Protein AF-A0A7Z7B1S6-F1 (afdb_monomer)

pLDDT: mean 77.6, std 25.55, range [23.17, 98.19]

Mean predicted aligned error: 12.29 Å

Radius of gyration: 25.93 Å; Cα contacts (8 Å, |Δi|>4): 87; chains: 1; bounding box: 74×25×72 Å

Solvent-accessible surface area (backbone atoms only — not comparable to full-atom values): 10522 Å² total; per-residue (Å²): 138,83,88,79,74,90,77,90,68,84,82,78,80,78,82,83,70,89,80,86,80,88,81,82,91,88,87,84,87,87,89,79,94,82,78,70,95,72,81,70,72,70,38,54,62,68,60,55,54,51,48,51,50,54,60,60,54,46,55,60,51,52,52,52,40,48,50,34,48,50,53,23,50,54,36,45,49,54,37,54,53,46,53,53,56,44,69,74,42,55,69,72,58,44,73,27,69,69,47,48,50,51,52,53,50,38,44,49,50,26,40,52,33,33,54,48,32,45,53,41,35,54,56,47,45,52,52,43,51,53,52,52,49,54,48,60,79,40,36,71,41,43,44,64,67,40,48,65,59,48,52,52,50,54,52,50,46,54,50,53,43,53,50,37,58,54,49,42,55,51,38,52,56,54,42,65,76,65,111

Sequence (179 aa):
MVNIFKNDSKIKLLTFGLLIILISTLGCAEDVETVSKVSSTIANQGVIDEYNVYSSQYKIRVDAFNDAVNNWNVKLTAYNDYIKLTNDMSYFKRTSSTTQNEISLKASEVRSAGRDVQVQCSVFETHINDMLAFMEENKDSLMNYDSQMYMQQKSFLVEQKTRCESIDRTVDNVINELE

Structure (mmCIF, N/CA/C/O backbone):
data_AF-A0A7Z7B1S6-F1
#
_entry.id   AF-A0A7Z7B1S6-F1
#
loop_
_atom_site.group_PDB
_atom_site.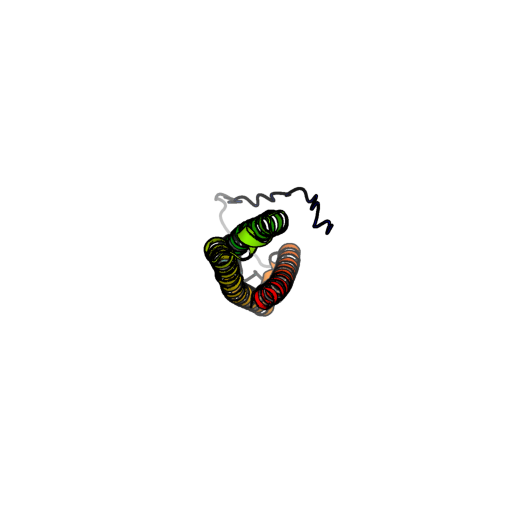id
_atom_site.type_symbol
_atom_site.label_atom_id
_atom_site.label_alt_id
_atom_site.label_comp_id
_atom_site.label_asym_id
_atom_site.label_entity_id
_atom_site.label_seq_id
_atom_site.pdbx_PDB_ins_code
_atom_site.Cartn_x
_atom_site.Cartn_y
_atom_site.Cartn_z
_atom_site.occupancy
_atom_site.B_iso_or_equiv
_atom_site.auth_seq_id
_atom_site.auth_comp_id
_atom_site.auth_asym_id
_atom_site.auth_atom_id
_atom_site.pdbx_PDB_model_num
ATOM 1 N N . MET A 1 1 ? -7.604 -15.325 18.155 1.00 28.78 1 MET A N 1
ATOM 2 C CA . MET A 1 1 ? -6.155 -15.023 18.190 1.00 28.78 1 MET A CA 1
ATOM 3 C C . MET A 1 1 ? -5.618 -15.225 16.787 1.00 28.78 1 MET A C 1
ATOM 5 O O . MET A 1 1 ? -5.501 -16.368 16.367 1.00 28.78 1 MET A O 1
ATOM 9 N N . VAL A 1 2 ? -5.386 -14.147 16.038 1.00 23.17 2 VAL A N 1
ATOM 10 C CA . VA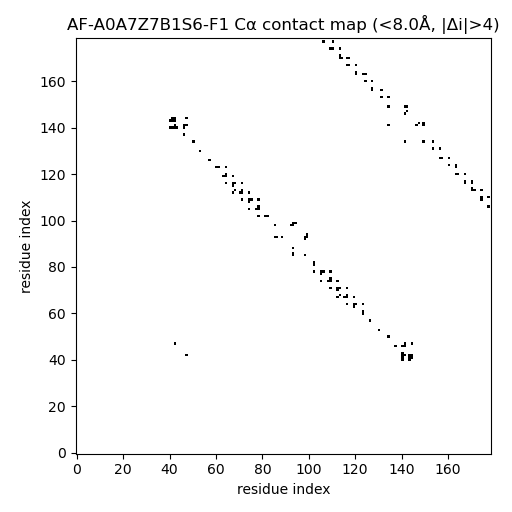L A 1 2 ? -4.791 -14.226 14.696 1.00 23.17 2 VAL A CA 1
ATOM 11 C C . VAL A 1 2 ? -3.315 -13.869 14.842 1.00 23.17 2 VAL A C 1
ATOM 13 O O . VAL A 1 2 ? -2.981 -12.758 15.241 1.00 23.17 2 VAL A O 1
ATOM 16 N N . ASN A 1 3 ? -2.447 -14.849 14.600 1.00 30.95 3 ASN A N 1
ATOM 17 C CA . ASN A 1 3 ? -1.002 -14.663 14.514 1.00 30.95 3 ASN A CA 1
ATOM 18 C C . ASN A 1 3 ? -0.697 -14.037 13.150 1.00 30.95 3 ASN A C 1
ATOM 20 O O . ASN A 1 3 ? -0.825 -14.714 12.133 1.00 30.95 3 ASN A O 1
ATOM 24 N N . ILE A 1 4 ? -0.308 -12.763 13.124 1.00 32.31 4 ILE A N 1
ATOM 25 C CA . ILE A 1 4 ? 0.077 -12.060 11.896 1.00 32.31 4 ILE A CA 1
ATOM 26 C C . ILE A 1 4 ? 1.577 -11.754 11.978 1.00 32.31 4 ILE A C 1
ATOM 28 O O . ILE A 1 4 ? 2.019 -10.896 12.731 1.00 32.31 4 ILE A O 1
ATOM 32 N N . PHE A 1 5 ? 2.325 -12.567 11.227 1.00 31.06 5 PHE A N 1
ATOM 33 C CA . PHE A 1 5 ? 3.684 -12.395 10.708 1.00 31.06 5 PHE A CA 1
ATOM 34 C C . PHE A 1 5 ? 4.784 -11.867 11.646 1.00 31.06 5 PHE A C 1
ATOM 36 O O . PHE A 1 5 ? 5.118 -10.686 11.680 1.00 31.06 5 PHE A O 1
ATOM 43 N N . LYS A 1 6 ? 5.517 -12.819 12.242 1.00 27.67 6 LYS A N 1
ATOM 44 C CA . LYS A 1 6 ? 6.981 -12.708 12.338 1.00 27.67 6 LYS A CA 1
ATOM 45 C C . LYS A 1 6 ? 7.542 -12.718 10.913 1.00 27.67 6 LYS A C 1
ATOM 47 O O . LYS A 1 6 ? 7.638 -13.785 10.313 1.00 27.67 6 LYS A O 1
ATOM 52 N N . ASN A 1 7 ? 7.890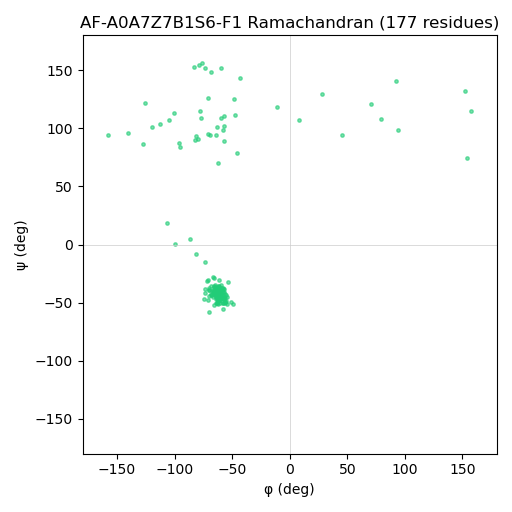 -11.553 10.375 1.00 29.88 7 ASN A N 1
ATOM 53 C CA . ASN A 1 7 ? 8.693 -11.474 9.159 1.00 29.88 7 ASN A CA 1
ATOM 54 C C . ASN A 1 7 ? 10.166 -11.297 9.552 1.00 29.88 7 ASN A C 1
ATOM 56 O O . ASN A 1 7 ? 10.685 -10.187 9.641 1.00 29.88 7 ASN A O 1
ATOM 60 N N . ASP A 1 8 ? 10.818 -12.423 9.843 1.00 32.88 8 ASP A N 1
ATOM 61 C CA . ASP A 1 8 ? 12.274 -12.535 9.831 1.00 32.88 8 ASP A CA 1
ATOM 62 C C . ASP A 1 8 ? 12.732 -12.432 8.371 1.00 32.88 8 ASP A C 1
ATOM 64 O O . ASP A 1 8 ? 12.756 -13.413 7.631 1.00 32.88 8 ASP A O 1
ATOM 68 N N . SER A 1 9 ? 13.085 -11.232 7.924 1.00 28.16 9 SER A N 1
ATOM 69 C CA . SER A 1 9 ? 13.832 -11.046 6.681 1.00 28.16 9 SER A CA 1
ATOM 70 C C . SER A 1 9 ? 14.856 -9.948 6.889 1.00 28.16 9 SER A C 1
ATOM 72 O O . SER A 1 9 ? 14.578 -8.754 6.834 1.00 28.16 9 SER A O 1
ATOM 74 N N . LYS A 1 10 ? 16.069 -10.404 7.200 1.00 27.88 10 LYS A N 1
ATOM 75 C CA . LYS A 1 10 ? 17.291 -9.612 7.289 1.00 27.88 10 LYS A CA 1
ATOM 76 C C . LYS A 1 10 ? 17.401 -8.724 6.048 1.00 27.88 10 LYS A C 1
ATOM 78 O O . LYS A 1 10 ? 17.628 -9.221 4.948 1.00 27.88 10 LYS A O 1
ATOM 83 N N . ILE A 1 11 ? 17.257 -7.419 6.253 1.00 32.38 11 ILE A N 1
ATOM 84 C CA . ILE A 1 11 ? 17.513 -6.372 5.266 1.00 32.38 11 ILE A CA 1
ATOM 85 C C . ILE A 1 11 ? 18.968 -6.521 4.802 1.00 32.38 11 ILE A C 1
ATOM 87 O O . ILE A 1 11 ? 19.903 -6.147 5.508 1.00 32.38 11 ILE A O 1
ATOM 91 N N . LYS A 1 12 ? 19.174 -7.100 3.615 1.00 28.17 12 LYS A N 1
ATOM 92 C CA . LYS A 1 12 ? 20.416 -6.917 2.864 1.00 28.17 12 LYS A CA 1
ATOM 93 C C . LYS A 1 12 ? 20.300 -5.580 2.146 1.00 28.17 12 LYS A C 1
ATOM 95 O O . LYS A 1 12 ? 19.741 -5.488 1.060 1.00 28.17 12 LYS A O 1
ATOM 100 N N . LEU A 1 13 ? 20.807 -4.548 2.806 1.00 27.23 13 LEU A N 1
ATOM 101 C CA . LEU A 1 13 ? 21.060 -3.239 2.228 1.00 27.23 13 LEU A CA 1
ATOM 102 C C . LEU A 1 13 ? 22.139 -3.415 1.140 1.00 27.23 13 LEU A C 1
ATOM 104 O O . LEU A 1 13 ? 23.326 -3.470 1.449 1.00 27.23 13 LEU A O 1
ATOM 108 N N . LEU A 1 14 ? 21.743 -3.588 -0.122 1.00 30.33 14 LEU A N 1
ATOM 109 C CA . LEU A 1 14 ? 22.678 -3.532 -1.247 1.00 30.33 14 LEU A CA 1
ATOM 110 C C . LEU A 1 14 ? 22.945 -2.060 -1.563 1.00 30.33 14 LEU A C 1
ATOM 112 O O . LEU A 1 14 ? 22.235 -1.413 -2.325 1.00 30.33 14 LEU A O 1
ATOM 116 N N . THR A 1 15 ? 23.974 -1.527 -0.915 1.00 35.91 15 THR A N 1
ATOM 117 C CA . THR A 1 15 ? 24.699 -0.335 -1.349 1.00 35.91 15 THR A CA 1
ATOM 118 C C . THR A 1 15 ? 25.250 -0.567 -2.756 1.00 35.91 15 THR A C 1
ATOM 120 O O . THR A 1 15 ? 26.302 -1.186 -2.899 1.00 35.91 15 THR A O 1
ATOM 123 N N . PHE A 1 16 ? 24.577 -0.068 -3.790 1.00 35.25 16 PHE A N 1
ATOM 124 C CA . PHE A 1 16 ? 25.203 0.136 -5.097 1.00 35.25 16 PHE A CA 1
ATOM 125 C C . PHE A 1 16 ? 25.647 1.590 -5.190 1.00 35.25 16 PHE A C 1
ATOM 127 O O . PHE A 1 16 ? 24.899 2.492 -5.561 1.00 35.25 16 PHE A O 1
ATOM 134 N N . GLY A 1 17 ? 26.869 1.795 -4.701 1.00 25.83 17 GLY A N 1
ATOM 135 C CA . GLY A 1 17 ? 27.587 3.051 -4.777 1.00 25.83 17 GLY A CA 1
ATOM 136 C C . GLY A 1 17 ? 28.109 3.330 -6.183 1.00 25.83 17 GLY A C 1
ATOM 137 O O . GLY A 1 17 ? 28.413 2.420 -6.950 1.00 25.83 17 GLY A O 1
ATOM 138 N N . LEU A 1 18 ? 28.219 4.631 -6.452 1.00 37.09 18 LEU A N 1
ATOM 139 C CA . LEU A 1 18 ? 29.175 5.286 -7.340 1.00 37.09 18 LEU A CA 1
ATOM 140 C C . LEU A 1 18 ? 30.324 4.368 -7.807 1.00 37.09 18 LEU A C 1
ATOM 142 O O . LEU A 1 18 ? 31.169 3.975 -7.001 1.00 37.09 18 LEU A O 1
ATOM 146 N N . LEU A 1 19 ? 30.429 4.138 -9.115 1.00 28.08 19 LEU A N 1
ATOM 147 C CA . LEU A 1 19 ? 31.684 3.722 -9.737 1.00 28.08 19 LEU A CA 1
ATOM 148 C C . LEU A 1 19 ? 31.997 4.666 -10.902 1.00 28.08 19 LEU A C 1
ATOM 150 O O . LEU A 1 19 ? 31.637 4.430 -12.050 1.00 28.08 19 LEU A O 1
ATOM 154 N N . ILE A 1 20 ? 32.660 5.773 -10.566 1.00 36.53 20 ILE A N 1
ATOM 155 C CA . ILE A 1 20 ? 33.379 6.619 -11.519 1.00 36.53 20 ILE A CA 1
ATOM 156 C C . ILE A 1 20 ? 34.699 5.902 -11.814 1.00 36.53 20 ILE A C 1
ATOM 158 O O . ILE A 1 20 ? 35.534 5.781 -10.919 1.00 36.53 20 ILE A O 1
ATOM 162 N N . ILE A 1 21 ? 34.908 5.450 -13.052 1.00 33.16 21 ILE A N 1
ATOM 163 C CA . ILE A 1 21 ? 36.241 5.062 -13.526 1.00 33.16 21 ILE A CA 1
ATOM 164 C C . ILE A 1 21 ? 36.759 6.155 -14.463 1.00 33.16 21 ILE A C 1
ATOM 166 O O . ILE A 1 21 ? 36.313 6.305 -15.596 1.00 33.16 21 ILE A O 1
ATOM 170 N N . LEU A 1 22 ? 37.728 6.909 -13.942 1.00 28.75 22 LEU A N 1
ATOM 171 C CA . LEU A 1 22 ? 38.716 7.682 -14.689 1.00 28.75 22 LEU A CA 1
ATOM 172 C C . LEU A 1 22 ? 39.708 6.715 -15.356 1.00 28.75 22 LEU A C 1
ATOM 174 O O . LEU A 1 22 ? 40.354 5.940 -14.652 1.00 28.75 22 LEU A O 1
ATOM 178 N N . ILE A 1 23 ? 39.911 6.821 -16.672 1.00 36.16 23 ILE A N 1
ATOM 179 C CA . ILE A 1 23 ? 41.166 6.395 -17.309 1.00 36.16 23 ILE A CA 1
ATOM 180 C C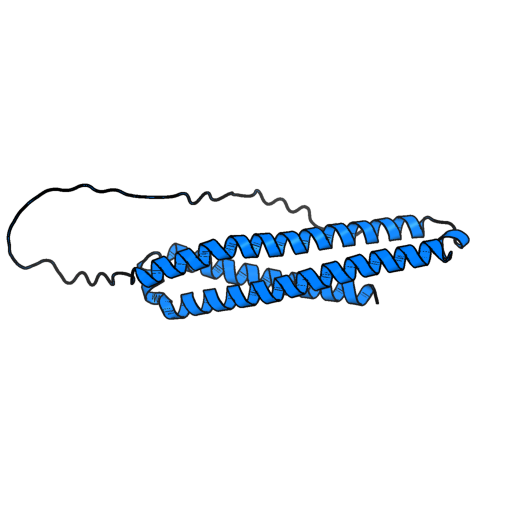 . ILE A 1 23 ? 41.722 7.572 -18.112 1.00 36.16 23 ILE A C 1
ATOM 182 O O . ILE A 1 23 ? 41.060 8.154 -18.968 1.00 36.16 23 ILE A O 1
ATOM 186 N N . SER A 1 24 ? 42.946 7.934 -17.747 1.00 29.44 24 SER A N 1
ATOM 187 C CA . SER A 1 24 ? 43.772 9.027 -18.242 1.00 29.44 24 SER A CA 1
ATOM 188 C C . SER A 1 24 ? 44.466 8.724 -19.579 1.00 29.44 24 SER A C 1
ATOM 190 O O . SER A 1 24 ? 44.773 7.585 -19.910 1.00 29.44 24 SER A O 1
ATOM 192 N N . THR A 1 25 ? 44.757 9.815 -20.282 1.00 35.62 25 THR A N 1
ATOM 193 C CA . THR A 1 25 ? 45.519 10.052 -21.523 1.00 35.62 25 THR A CA 1
ATOM 194 C C . THR A 1 25 ? 46.865 9.321 -21.706 1.00 35.62 25 THR A C 1
ATOM 196 O O . THR A 1 25 ? 47.646 9.294 -20.758 1.00 35.62 25 THR A O 1
ATOM 199 N N . LEU A 1 26 ? 47.181 8.891 -22.947 1.00 32.88 26 LEU A N 1
ATOM 200 C CA . LEU A 1 26 ? 48.290 9.333 -23.848 1.00 32.88 26 LEU A CA 1
ATOM 201 C C . LEU A 1 26 ? 48.758 8.220 -24.821 1.00 32.88 26 LEU A C 1
ATOM 203 O O . LEU A 1 26 ? 49.095 7.125 -24.385 1.00 32.88 26 LEU A O 1
ATOM 207 N N . GLY A 1 27 ? 48.893 8.548 -26.116 1.00 26.58 27 GLY A N 1
ATOM 208 C CA . GLY A 1 27 ? 49.667 7.764 -27.097 1.00 26.58 27 GLY A CA 1
ATOM 209 C C . GLY A 1 27 ? 49.250 7.996 -28.558 1.00 26.58 27 GLY A C 1
ATOM 210 O O . GLY A 1 27 ? 48.123 7.693 -28.925 1.00 26.58 27 GLY A O 1
ATOM 211 N N . CYS A 1 28 ? 50.146 8.559 -29.373 1.00 28.92 28 CYS A N 1
ATOM 212 C CA . CYS A 1 28 ? 49.925 8.977 -30.763 1.00 28.92 28 CYS A CA 1
ATOM 213 C C . CYS A 1 28 ? 50.058 7.852 -31.816 1.00 28.92 28 CYS A C 1
ATOM 215 O O . CYS A 1 28 ? 50.900 6.975 -31.666 1.00 28.92 28 CYS A O 1
ATOM 217 N N . ALA A 1 29 ? 49.328 8.060 -32.922 1.00 30.08 29 ALA A N 1
ATOM 218 C CA . ALA A 1 29 ? 49.634 7.792 -34.341 1.00 30.08 29 ALA A CA 1
ATOM 219 C C . ALA A 1 29 ? 49.703 6.354 -34.926 1.00 30.08 29 ALA A C 1
ATOM 221 O O . ALA A 1 29 ? 50.573 5.558 -34.595 1.00 30.08 29 ALA A O 1
ATOM 222 N N . GLU A 1 30 ? 48.823 6.188 -35.927 1.00 33.00 30 GLU A N 1
ATOM 223 C CA . GLU A 1 30 ? 48.950 5.523 -37.243 1.00 33.00 30 GLU A CA 1
ATOM 224 C C . GLU A 1 30 ? 48.862 3.984 -37.402 1.00 33.00 30 GLU A C 1
ATOM 226 O O . GLU A 1 30 ? 49.795 3.226 -37.159 1.00 33.00 30 GLU A O 1
ATOM 231 N N . ASP A 1 31 ? 47.708 3.619 -37.981 1.00 29.91 31 ASP A N 1
ATOM 232 C CA . ASP A 1 31 ? 47.504 2.808 -39.190 1.00 29.91 31 ASP A CA 1
ATOM 233 C C . ASP A 1 31 ? 47.310 1.278 -39.162 1.00 29.91 31 ASP A C 1
ATOM 235 O O . ASP A 1 31 ? 48.010 0.494 -38.529 1.00 29.91 31 ASP A O 1
ATOM 239 N N . VAL A 1 32 ? 46.375 0.911 -40.054 1.00 32.47 32 VAL A N 1
ATOM 240 C CA . VAL A 1 32 ? 46.105 -0.373 -40.721 1.00 32.47 32 VAL A CA 1
ATOM 241 C C . VAL A 1 32 ? 45.068 -1.307 -40.081 1.00 32.47 32 VAL A C 1
ATOM 243 O O . VAL A 1 32 ? 45.328 -2.101 -39.182 1.00 32.47 32 VAL A O 1
ATOM 246 N N . GLU A 1 33 ? 43.863 -1.220 -40.659 1.00 42.59 33 GLU A N 1
ATOM 247 C CA . GLU A 1 33 ? 42.975 -2.326 -41.046 1.00 42.59 33 GLU A CA 1
ATOM 248 C C . GLU A 1 33 ? 43.388 -3.734 -40.586 1.00 42.59 33 GLU A C 1
ATOM 250 O O . GLU A 1 33 ? 44.277 -4.357 -41.159 1.00 42.59 33 GLU A O 1
ATOM 255 N N . THR A 1 34 ? 42.655 -4.266 -39.606 1.00 36.75 34 THR A N 1
ATOM 256 C CA . THR A 1 34 ? 42.021 -5.605 -39.569 1.00 36.75 34 THR A CA 1
ATOM 257 C C . THR A 1 34 ? 41.848 -6.053 -38.122 1.00 36.75 34 THR A C 1
ATOM 259 O O . THR A 1 34 ? 42.503 -6.962 -37.625 1.00 36.75 34 THR A O 1
ATOM 262 N N . VAL A 1 35 ? 40.872 -5.461 -37.437 1.00 34.56 35 VAL A N 1
ATOM 263 C CA . VAL A 1 35 ? 40.255 -6.128 -36.294 1.00 34.56 35 VAL A CA 1
ATOM 264 C C . VAL A 1 35 ? 38.787 -6.271 -36.629 1.00 34.56 35 VAL A C 1
ATOM 266 O O . VAL A 1 35 ? 38.041 -5.303 -36.634 1.00 34.56 35 VAL A O 1
ATOM 269 N N . SER A 1 36 ? 38.465 -7.498 -37.045 1.00 30.41 36 SER A N 1
ATOM 270 C CA . SER A 1 36 ? 37.246 -8.248 -36.763 1.00 30.41 36 SER A CA 1
ATOM 271 C C . SER A 1 36 ? 35.985 -7.427 -36.505 1.00 30.41 36 SER A C 1
ATOM 273 O O . SER A 1 36 ? 35.950 -6.604 -35.599 1.00 30.41 36 SER A O 1
ATOM 275 N N . LYS A 1 37 ? 34.908 -7.776 -37.218 1.00 35.72 37 LYS A N 1
ATOM 276 C CA . LYS A 1 37 ? 33.514 -7.556 -36.811 1.00 35.72 37 LYS A CA 1
ATOM 277 C C . LYS A 1 37 ? 33.299 -7.973 -35.344 1.00 35.72 37 LYS A C 1
ATOM 279 O O . LYS A 1 37 ? 32.724 -9.017 -35.055 1.00 35.72 37 LYS A O 1
ATOM 284 N N . VAL A 1 38 ? 33.704 -7.131 -34.408 1.00 36.31 38 VAL A N 1
ATOM 285 C CA . VAL A 1 38 ? 33.079 -7.022 -33.109 1.00 36.31 38 VAL A CA 1
ATOM 286 C C . VAL A 1 38 ? 31.901 -6.116 -33.398 1.00 36.31 38 VAL A C 1
ATOM 288 O O . VAL A 1 38 ? 32.002 -4.896 -33.382 1.00 36.31 38 VAL A O 1
ATOM 291 N N . SER A 1 39 ? 30.782 -6.740 -33.761 1.00 36.03 39 SER A N 1
ATOM 292 C CA . SER A 1 39 ? 29.471 -6.138 -33.570 1.00 36.03 39 SER A CA 1
ATOM 293 C C . SER A 1 39 ? 29.287 -5.957 -32.063 1.00 36.03 39 SER A C 1
ATOM 295 O O . SER A 1 39 ? 28.533 -6.691 -31.433 1.00 36.03 39 SER A O 1
ATOM 297 N N . SER A 1 40 ? 30.028 -5.031 -31.452 1.00 39.50 40 SER A N 1
ATOM 298 C CA . SER A 1 40 ? 29.618 -4.461 -30.188 1.00 39.50 40 SER A CA 1
ATOM 299 C C . SER A 1 40 ? 28.426 -3.602 -30.553 1.00 39.50 40 SER A C 1
ATOM 301 O O . SER A 1 40 ? 28.550 -2.479 -31.038 1.00 39.50 40 SER A O 1
ATOM 303 N N . THR A 1 41 ? 27.242 -4.180 -30.396 1.00 45.56 41 THR A N 1
ATOM 304 C CA . THR A 1 41 ? 26.026 -3.405 -30.215 1.00 45.56 41 THR A CA 1
ATOM 305 C C . THR A 1 41 ? 26.295 -2.538 -28.993 1.00 45.56 41 THR A C 1
ATOM 307 O O . THR A 1 41 ? 26.124 -2.983 -27.861 1.00 45.56 41 THR A O 1
ATOM 310 N N . ILE A 1 42 ? 26.860 -1.348 -29.205 1.00 52.56 42 ILE A N 1
ATOM 311 C CA . ILE A 1 42 ? 27.031 -0.354 -28.157 1.00 52.56 42 ILE A CA 1
ATOM 312 C C . ILE A 1 42 ? 25.607 -0.086 -27.697 1.00 52.56 42 ILE A C 1
ATOM 314 O O . ILE A 1 42 ? 24.800 0.436 -28.468 1.00 52.56 42 ILE A O 1
ATOM 318 N N . ALA A 1 43 ? 25.267 -0.540 -26.491 1.00 57.81 43 ALA A N 1
ATOM 319 C CA . ALA A 1 43 ? 24.022 -0.155 -25.860 1.00 57.81 43 ALA A CA 1
ATOM 320 C C . ALA A 1 43 ? 23.926 1.368 -25.970 1.00 57.81 43 ALA A C 1
ATOM 322 O O . ALA A 1 43 ? 24.883 2.073 -25.647 1.00 57.81 43 ALA A O 1
ATOM 323 N N . ASN A 1 44 ? 22.828 1.863 -26.541 1.00 77.19 44 ASN A N 1
ATOM 324 C CA . ASN A 1 44 ? 22.675 3.287 -26.792 1.00 77.19 44 ASN A CA 1
ATOM 325 C C . ASN A 1 44 ? 22.830 4.016 -25.449 1.00 77.19 44 ASN A C 1
ATOM 327 O O . ASN A 1 44 ? 21.985 3.845 -24.576 1.00 77.19 44 ASN A O 1
ATOM 331 N N . GLN A 1 45 ? 23.918 4.770 -25.256 1.00 81.44 45 GLN A N 1
ATOM 332 C CA . GLN A 1 45 ? 24.241 5.382 -23.961 1.00 81.44 45 GLN A CA 1
ATOM 333 C C . GLN A 1 45 ? 23.068 6.218 -23.426 1.00 81.44 45 GLN A C 1
ATOM 335 O O . GLN A 1 45 ? 22.809 6.198 -22.229 1.00 81.44 45 GLN A O 1
ATOM 340 N N . GLY A 1 46 ? 22.282 6.842 -24.315 1.00 83.94 46 GLY A N 1
ATOM 341 C CA . GLY A 1 46 ? 21.062 7.556 -23.933 1.00 83.94 46 GLY A CA 1
ATOM 342 C C . GLY A 1 46 ? 19.998 6.666 -23.276 1.00 83.94 46 GLY A C 1
ATOM 343 O O . GLY A 1 46 ? 19.372 7.086 -22.311 1.00 83.94 46 GLY A O 1
ATOM 344 N N . VAL A 1 47 ? 19.844 5.416 -23.727 1.00 86.25 47 VAL A N 1
ATOM 345 C CA . VAL A 1 47 ? 18.937 4.424 -23.116 1.00 86.25 47 VAL A CA 1
ATOM 346 C C . VAL A 1 47 ? 19.416 4.036 -21.717 1.00 86.25 47 VAL A C 1
ATOM 348 O O . VAL A 1 47 ? 18.605 3.876 -20.809 1.00 86.25 47 VAL A O 1
ATOM 351 N N . ILE A 1 48 ? 20.730 3.889 -21.525 1.00 85.25 48 ILE A N 1
ATOM 352 C CA . ILE A 1 48 ? 21.309 3.566 -20.212 1.00 85.25 48 ILE A CA 1
ATOM 353 C C . ILE A 1 48 ? 21.125 4.740 -19.243 1.00 85.25 48 ILE A C 1
ATOM 355 O O . ILE A 1 48 ? 20.742 4.537 -18.090 1.0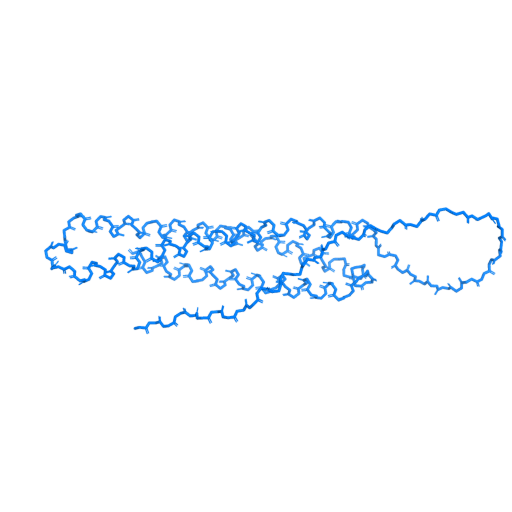0 85.25 48 ILE A O 1
ATOM 359 N N . ASP A 1 49 ? 21.368 5.966 -19.702 1.00 86.19 49 ASP A N 1
ATOM 360 C CA . ASP A 1 49 ? 21.208 7.170 -18.887 1.00 86.19 49 ASP A CA 1
ATOM 361 C C . ASP A 1 49 ? 19.743 7.357 -18.466 1.00 86.19 49 ASP A C 1
ATOM 363 O O . ASP A 1 49 ? 19.458 7.581 -17.287 1.00 86.19 49 ASP A O 1
ATOM 367 N N . GLU A 1 50 ? 18.802 7.179 -19.397 1.00 85.69 50 GLU A N 1
ATOM 368 C CA . GLU A 1 50 ? 17.367 7.240 -19.118 1.00 85.69 50 GLU A CA 1
ATOM 369 C C . GLU A 1 50 ? 16.924 6.134 -18.146 1.00 85.69 50 GLU A C 1
ATOM 371 O O . GLU A 1 50 ? 16.230 6.414 -17.164 1.00 85.69 50 GLU A O 1
ATOM 376 N N . TYR A 1 51 ? 17.403 4.899 -18.333 1.00 85.25 51 TYR A N 1
ATOM 377 C CA . TYR A 1 51 ? 17.162 3.793 -17.403 1.00 85.25 51 TYR A CA 1
ATOM 378 C C . TYR A 1 51 ? 17.615 4.125 -15.972 1.00 85.25 51 TYR A C 1
ATOM 380 O O . TYR A 1 51 ? 16.876 3.904 -15.009 1.00 85.25 51 TYR A O 1
ATOM 388 N N . ASN A 1 52 ? 18.815 4.691 -15.817 1.00 83.62 52 ASN A N 1
ATOM 389 C CA . ASN A 1 52 ? 19.354 5.062 -14.509 1.00 83.62 52 ASN A CA 1
ATOM 390 C C . ASN A 1 52 ? 18.526 6.170 -13.841 1.00 83.62 52 ASN A C 1
ATOM 392 O O . ASN A 1 52 ? 18.306 6.130 -12.625 1.00 83.62 52 ASN A O 1
ATOM 396 N N . VAL A 1 53 ? 18.006 7.123 -14.622 1.00 85.19 53 VAL A N 1
ATOM 397 C CA . VAL A 1 53 ? 17.078 8.144 -14.121 1.00 85.19 53 VAL A CA 1
ATOM 398 C C . VAL A 1 53 ? 15.789 7.494 -13.613 1.00 85.19 53 VAL A C 1
ATOM 400 O O . VAL A 1 53 ? 15.426 7.738 -12.458 1.00 85.19 53 VAL A O 1
ATOM 403 N N . TYR A 1 54 ? 15.147 6.619 -14.398 1.00 81.75 54 TYR A N 1
ATOM 404 C CA . TYR A 1 54 ? 13.954 5.875 -13.964 1.00 81.75 54 TYR A CA 1
ATOM 405 C C . TYR A 1 54 ? 14.211 5.091 -12.672 1.00 81.75 54 TYR A C 1
ATOM 407 O O . TYR A 1 54 ? 13.462 5.218 -11.701 1.00 81.75 54 TYR A O 1
ATOM 415 N N . SER A 1 55 ? 15.319 4.349 -12.616 1.00 78.12 55 SER A N 1
ATOM 416 C CA . SER A 1 55 ? 15.692 3.555 -11.444 1.00 78.12 55 SER A CA 1
ATOM 417 C C . SER A 1 55 ? 15.918 4.415 -10.193 1.00 78.12 55 SER A C 1
ATOM 419 O O . SER A 1 55 ? 15.589 3.990 -9.084 1.00 78.12 55 SER A O 1
ATOM 421 N N . SER A 1 56 ? 16.461 5.628 -10.337 1.00 78.88 56 SER A N 1
ATOM 422 C CA . SER A 1 56 ? 16.681 6.539 -9.205 1.00 78.88 56 SER A CA 1
ATOM 423 C C . SER A 1 56 ? 15.371 7.099 -8.635 1.00 78.88 56 SER A C 1
ATOM 425 O O . SER A 1 56 ? 15.199 7.175 -7.416 1.00 78.88 56 SER A O 1
ATOM 427 N N . GLN A 1 57 ? 14.410 7.426 -9.506 1.00 77.19 57 GLN A N 1
ATOM 428 C CA . GLN A 1 57 ? 13.091 7.924 -9.109 1.00 77.19 57 GLN A CA 1
ATOM 429 C C . GLN A 1 57 ? 12.239 6.832 -8.464 1.00 77.19 57 GLN A C 1
ATOM 431 O O . GLN A 1 57 ? 11.448 7.113 -7.561 1.00 77.19 57 GLN A O 1
ATOM 436 N N . TYR A 1 58 ? 12.438 5.582 -8.880 1.00 80.00 58 TYR A N 1
ATOM 437 C CA . TYR A 1 58 ? 11.717 4.436 -8.349 1.00 80.00 58 TYR A CA 1
ATOM 438 C C . TYR A 1 58 ? 11.831 4.322 -6.824 1.00 80.00 58 TYR A C 1
ATOM 440 O O . TYR A 1 58 ? 10.828 4.115 -6.139 1.00 80.00 58 TYR A O 1
ATOM 448 N N . LYS A 1 59 ? 13.035 4.523 -6.269 1.00 78.62 59 LYS A N 1
ATOM 449 C CA . LYS A 1 59 ? 13.263 4.449 -4.819 1.00 78.62 59 LYS A CA 1
ATOM 450 C C . LYS A 1 59 ? 12.383 5.434 -4.046 1.00 78.62 59 LYS A C 1
ATOM 452 O O . LYS A 1 59 ? 11.789 5.057 -3.042 1.00 78.62 59 LYS A O 1
ATOM 457 N N . ILE A 1 60 ? 12.274 6.668 -4.534 1.00 80.75 60 ILE A N 1
ATOM 458 C CA . ILE A 1 60 ? 11.460 7.715 -3.902 1.00 80.75 60 ILE A CA 1
ATOM 459 C C . ILE A 1 60 ? 9.989 7.281 -3.849 1.00 80.75 60 ILE A C 1
ATOM 461 O O . ILE A 1 60 ? 9.315 7.489 -2.843 1.00 80.75 60 ILE A O 1
ATOM 465 N N . ARG A 1 61 ? 9.495 6.629 -4.908 1.00 82.19 61 ARG A N 1
ATOM 466 C CA . ARG A 1 61 ? 8.106 6.151 -4.971 1.00 82.19 61 ARG A CA 1
ATOM 467 C C . ARG A 1 61 ? 7.852 4.936 -4.084 1.00 82.19 61 ARG A C 1
ATOM 469 O O . ARG A 1 61 ? 6.806 4.872 -3.449 1.00 82.19 61 ARG A O 1
ATOM 476 N N . VAL A 1 62 ? 8.808 4.010 -3.999 1.00 84.75 62 VAL A N 1
ATOM 477 C CA . VAL A 1 62 ? 8.748 2.891 -3.043 1.00 84.75 62 VAL A CA 1
ATOM 478 C C . VAL A 1 62 ? 8.670 3.408 -1.614 1.00 84.75 62 VAL A C 1
ATOM 480 O O . VAL A 1 62 ? 7.855 2.919 -0.835 1.00 84.75 62 VAL A O 1
ATOM 483 N N . ASP A 1 63 ? 9.509 4.385 -1.270 1.00 87.75 63 ASP A N 1
ATOM 484 C CA . ASP A 1 63 ? 9.543 4.960 0.073 1.00 87.75 63 ASP A CA 1
ATOM 485 C C . ASP A 1 63 ? 8.196 5.648 0.389 1.00 87.75 63 ASP A C 1
ATOM 487 O O . ASP A 1 63 ? 7.599 5.354 1.422 1.00 87.75 63 ASP A O 1
ATOM 491 N N . ALA A 1 64 ? 7.628 6.418 -0.549 1.00 88.50 64 ALA A N 1
ATOM 492 C CA . ALA A 1 64 ? 6.295 7.017 -0.397 1.00 88.50 64 ALA A CA 1
ATOM 493 C C . ALA A 1 64 ? 5.166 5.977 -0.226 1.00 88.50 64 ALA A C 1
ATOM 495 O O . ALA A 1 64 ? 4.310 6.123 0.648 1.00 88.50 64 ALA A O 1
ATOM 496 N N . PHE A 1 65 ? 5.171 4.901 -1.021 1.00 89.31 65 PHE A N 1
ATOM 497 C CA . PHE A 1 65 ? 4.201 3.810 -0.887 1.00 89.31 65 PHE A CA 1
ATOM 498 C C . PHE A 1 65 ? 4.324 3.108 0.474 1.00 89.31 65 PHE A C 1
ATOM 500 O O . PHE A 1 65 ? 3.323 2.843 1.141 1.00 89.31 65 PHE A O 1
ATOM 507 N N . ASN A 1 66 ? 5.553 2.833 0.918 1.00 89.94 66 ASN A N 1
ATOM 508 C CA . ASN A 1 66 ? 5.808 2.220 2.219 1.00 89.94 66 ASN A CA 1
ATOM 509 C C . ASN A 1 66 ? 5.351 3.117 3.374 1.00 89.94 66 ASN A C 1
ATOM 511 O O . ASN A 1 66 ? 4.783 2.608 4.340 1.00 89.94 66 ASN A O 1
ATOM 515 N N . ASP A 1 67 ? 5.566 4.426 3.277 1.00 94.69 67 ASP A N 1
ATOM 516 C CA . ASP A 1 67 ? 5.131 5.385 4.290 1.00 94.69 67 ASP A CA 1
ATOM 517 C C . ASP A 1 67 ? 3.603 5.421 4.414 1.00 94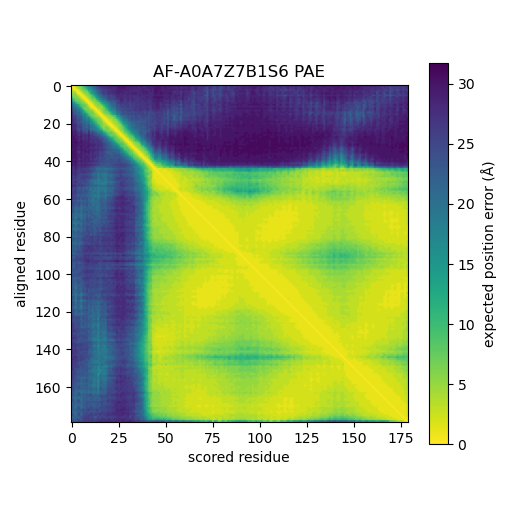.69 67 ASP A C 1
ATOM 519 O O . ASP A 1 67 ? 3.083 5.366 5.532 1.00 94.69 67 ASP A O 1
ATOM 523 N N . ALA A 1 68 ? 2.875 5.404 3.292 1.00 93.19 68 ALA A N 1
ATOM 524 C CA . ALA A 1 68 ? 1.415 5.310 3.300 1.00 93.19 68 ALA A CA 1
ATOM 525 C C . ALA A 1 68 ? 0.929 4.005 3.957 1.00 93.19 68 ALA A C 1
ATOM 527 O O . ALA A 1 68 ? 0.067 4.030 4.840 1.00 93.19 68 ALA A O 1
ATOM 528 N N . VAL A 1 69 ? 1.531 2.863 3.601 1.00 94.12 69 VAL A N 1
ATOM 529 C CA . VAL A 1 69 ? 1.207 1.555 4.201 1.00 94.12 69 VAL A CA 1
ATOM 530 C C . VAL A 1 69 ? 1.491 1.541 5.705 1.00 94.12 69 VAL A C 1
ATOM 532 O O . VAL A 1 69 ? 0.681 1.042 6.488 1.00 94.12 69 VAL A O 1
ATOM 535 N N . ASN A 1 70 ? 2.620 2.106 6.135 1.00 96.94 70 ASN A N 1
ATOM 536 C CA . ASN A 1 70 ? 2.977 2.205 7.549 1.00 96.94 70 ASN A CA 1
ATOM 537 C C . ASN A 1 70 ? 1.985 3.082 8.318 1.00 96.94 70 ASN A C 1
ATOM 539 O O . ASN A 1 70 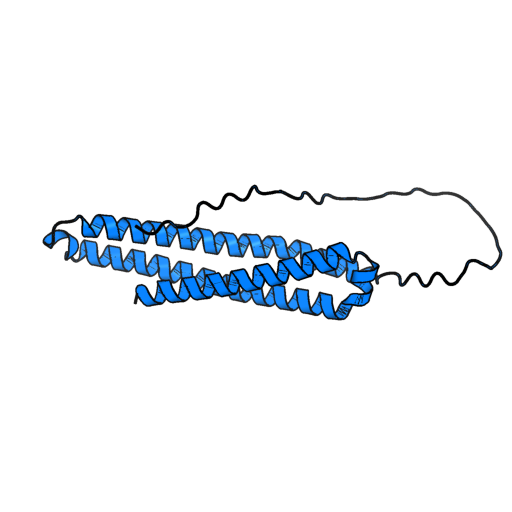? 1.515 2.683 9.385 1.00 96.94 70 ASN A O 1
ATOM 543 N N . ASN A 1 71 ? 1.624 4.241 7.766 1.00 97.38 71 ASN A N 1
ATOM 544 C CA . ASN A 1 71 ? 0.627 5.128 8.355 1.00 97.38 71 ASN A CA 1
ATOM 545 C C . ASN A 1 71 ? -0.730 4.420 8.509 1.00 97.38 71 ASN A C 1
ATOM 547 O O . ASN A 1 71 ? -1.321 4.442 9.591 1.00 97.38 71 ASN A O 1
ATOM 551 N N . TRP A 1 72 ? -1.190 3.719 7.471 1.00 97.56 72 TRP A N 1
ATOM 552 C CA . TRP A 1 72 ? -2.423 2.936 7.533 1.00 97.56 72 TRP A CA 1
ATOM 553 C C . TRP A 1 72 ? -2.371 1.837 8.604 1.00 97.56 72 TRP A C 1
ATOM 555 O O . TRP A 1 72 ? -3.282 1.744 9.428 1.00 97.56 72 TRP A O 1
ATOM 565 N N . ASN A 1 73 ? -1.277 1.073 8.682 1.00 96.06 73 ASN A N 1
ATOM 566 C CA . ASN A 1 73 ? -1.093 0.032 9.699 1.00 96.06 73 ASN A CA 1
ATOM 567 C C . ASN A 1 73 ? -1.121 0.582 11.133 1.00 96.06 73 ASN A C 1
ATOM 569 O O . ASN A 1 73 ? -1.703 -0.040 12.028 1.00 96.06 73 ASN A O 1
ATOM 573 N N . VAL A 1 74 ? -0.521 1.754 11.365 1.00 98.06 74 VAL A N 1
ATOM 574 C CA . VAL A 1 74 ? -0.566 2.435 12.668 1.00 98.06 74 VAL A CA 1
ATOM 575 C C . VAL A 1 74 ? -2.008 2.788 13.036 1.00 98.06 74 VAL A C 1
ATOM 577 O O . VAL A 1 74 ? -2.445 2.505 14.155 1.00 98.06 74 VAL A O 1
ATOM 580 N N . LYS A 1 75 ? -2.775 3.353 12.096 1.00 97.06 75 LYS A N 1
ATOM 581 C CA . LYS A 1 75 ? -4.189 3.694 12.317 1.00 97.06 75 LYS A CA 1
ATOM 582 C C . LYS A 1 75 ? -5.051 2.457 12.560 1.00 97.06 75 LYS A C 1
ATOM 584 O O . LYS A 1 75 ? -5.840 2.452 13.504 1.00 97.06 75 LYS A O 1
ATOM 589 N N . LEU A 1 76 ? -4.865 1.398 11.774 1.00 96.62 76 LEU A N 1
ATOM 590 C CA . LEU A 1 76 ? -5.594 0.137 11.924 1.00 96.62 76 LEU A CA 1
ATOM 591 C C . LEU A 1 76 ? -5.311 -0.523 13.279 1.00 96.62 76 LEU A C 1
ATOM 593 O O . LEU A 1 76 ? -6.230 -0.987 13.952 1.00 96.62 76 LEU A O 1
ATOM 597 N N . THR A 1 77 ? -4.053 -0.514 13.721 1.00 97.50 77 THR A N 1
ATOM 598 C CA . THR A 1 77 ? -3.671 -1.023 15.046 1.00 97.50 77 THR A CA 1
ATOM 599 C C . THR A 1 77 ? -4.360 -0.228 16.153 1.00 97.50 77 THR A C 1
ATOM 601 O O . THR A 1 77 ? -5.002 -0.813 17.023 1.00 97.50 77 THR A O 1
ATOM 604 N N . ALA A 1 78 ? -4.316 1.105 16.076 1.00 96.56 78 ALA A N 1
ATOM 605 C CA . ALA A 1 78 ? -4.960 1.978 17.054 1.00 96.56 78 ALA A CA 1
ATOM 606 C C . ALA A 1 78 ? -6.491 1.806 17.103 1.00 96.56 78 ALA A C 1
ATOM 608 O O . ALA A 1 78 ? -7.084 1.903 18.180 1.00 96.56 78 ALA A O 1
ATOM 609 N N . TYR A 1 79 ? -7.135 1.549 15.961 1.00 97.12 79 TYR A N 1
ATOM 610 C CA . TYR A 1 79 ? -8.555 1.199 15.897 1.00 97.12 79 TYR A CA 1
ATOM 611 C C . TYR A 1 79 ? -8.828 -0.150 16.574 1.00 97.12 79 TYR A C 1
ATOM 613 O O . TYR A 1 79 ? -9.658 -0.226 17.480 1.00 97.12 79 TYR A O 1
ATOM 621 N N . ASN A 1 80 ? -8.086 -1.196 16.203 1.00 95.44 80 ASN A N 1
ATOM 622 C CA . ASN A 1 80 ? -8.262 -2.542 16.750 1.00 95.44 80 ASN A CA 1
ATOM 623 C C . ASN A 1 80 ? -8.044 -2.594 18.266 1.00 95.44 80 ASN A C 1
ATOM 625 O O . ASN A 1 80 ? -8.779 -3.280 18.979 1.00 95.44 80 ASN A O 1
ATOM 629 N N . ASP A 1 81 ? -7.056 -1.865 18.777 1.00 97.56 81 ASP A N 1
ATOM 630 C CA . ASP A 1 81 ? -6.803 -1.788 20.214 1.00 97.56 81 ASP A CA 1
ATOM 631 C C . ASP A 1 81 ? -7.914 -1.035 20.950 1.00 97.56 81 ASP A C 1
ATOM 633 O O . ASP A 1 81 ? -8.312 -1.445 22.043 1.00 97.56 81 ASP A O 1
ATOM 637 N N . TYR A 1 82 ? -8.488 0.002 20.332 1.00 96.75 82 TYR A N 1
ATOM 638 C CA . TYR A 1 82 ? -9.649 0.684 20.895 1.00 96.75 82 TYR A CA 1
ATOM 639 C C . TYR A 1 82 ? -10.884 -0.223 20.937 1.00 96.75 82 TYR A C 1
ATOM 641 O O . TYR A 1 82 ? -11.552 -0.283 21.963 1.00 96.75 82 TYR A O 1
ATOM 649 N N . ILE A 1 83 ? -11.152 -0.997 19.880 1.00 96.50 83 ILE A N 1
ATOM 650 C CA . ILE A 1 83 ? -12.260 -1.965 19.862 1.00 96.50 83 ILE A CA 1
ATOM 651 C C . ILE A 1 83 ? -12.111 -3.014 20.971 1.00 96.50 83 ILE A C 1
ATOM 653 O O . ILE A 1 83 ? -13.089 -3.316 21.658 1.00 96.50 83 ILE A O 1
ATOM 657 N N . LYS A 1 84 ? -10.900 -3.543 21.201 1.00 96.88 84 LYS A N 1
ATOM 658 C CA . LYS A 1 84 ? -10.641 -4.462 22.328 1.00 96.88 84 LYS A CA 1
ATOM 659 C C . LYS A 1 84 ? -10.980 -3.803 23.663 1.00 96.88 84 LYS A C 1
ATOM 661 O O . LYS A 1 84 ? -11.754 -4.365 24.430 1.00 96.88 84 LYS A O 1
ATOM 666 N N . LEU A 1 85 ? -10.474 -2.590 23.895 1.00 96.25 85 LEU A N 1
ATOM 667 C CA . LEU A 1 85 ? -10.764 -1.828 25.109 1.00 96.25 85 LEU A CA 1
ATOM 668 C C . LEU A 1 85 ? -12.273 -1.617 25.292 1.00 96.25 85 LEU A C 1
ATOM 670 O O . LEU A 1 85 ? -12.792 -1.800 26.388 1.00 96.25 85 LEU A O 1
ATOM 674 N N . THR A 1 86 ? -12.987 -1.245 24.227 1.00 95.31 86 THR A N 1
ATOM 675 C CA . THR A 1 86 ? -14.439 -1.049 24.250 1.00 95.31 86 THR A CA 1
ATOM 676 C C . THR A 1 86 ? -15.198 -2.331 24.587 1.00 95.31 86 THR A C 1
ATOM 678 O O . THR A 1 86 ? -16.199 -2.272 25.302 1.00 95.31 86 THR A O 1
ATOM 681 N N . ASN A 1 87 ? -14.739 -3.486 24.105 1.00 93.00 87 ASN A N 1
ATOM 682 C CA . ASN A 1 87 ? -15.360 -4.774 24.411 1.00 93.00 87 ASN A CA 1
ATOM 683 C C . ASN A 1 87 ? -15.230 -5.159 25.890 1.00 93.00 87 ASN A C 1
ATOM 685 O O . ASN A 1 87 ? -16.133 -5.806 26.420 1.00 93.00 87 ASN A O 1
ATOM 689 N N . ASP A 1 88 ? -14.177 -4.691 26.561 1.00 96.56 88 ASP A N 1
ATOM 690 C CA . ASP A 1 88 ? -13.968 -4.887 27.999 1.00 96.56 88 ASP A CA 1
ATOM 691 C C . ASP A 1 88 ? -14.766 -3.886 28.865 1.00 96.56 88 ASP A C 1
ATOM 693 O O . ASP A 1 88 ? -14.831 -4.014 30.091 1.00 96.56 88 ASP A O 1
ATOM 697 N N . MET A 1 89 ? -15.402 -2.874 28.259 1.00 96.25 89 MET A N 1
ATOM 698 C CA . MET A 1 89 ? -16.228 -1.905 28.983 1.00 96.25 89 MET A CA 1
ATOM 699 C C . MET A 1 89 ? -17.590 -2.484 29.386 1.00 96.25 89 MET A C 1
ATOM 701 O O . MET A 1 89 ? -18.169 -3.352 28.731 1.00 96.25 89 MET A O 1
ATOM 705 N N . SER A 1 90 ? -18.186 -1.904 30.435 1.00 97.00 90 SER A N 1
ATOM 706 C CA . SER A 1 90 ? -19.588 -2.172 30.761 1.00 97.00 90 SER A CA 1
ATOM 707 C C . SER A 1 90 ? -20.508 -1.782 29.599 1.00 97.00 90 SER A C 1
ATOM 709 O O . SER A 1 90 ? -20.218 -0.853 28.840 1.00 97.00 90 SER A O 1
ATOM 711 N N . TYR A 1 91 ? -21.656 -2.461 29.491 1.00 95.94 91 TYR A N 1
ATOM 712 C CA . TYR A 1 91 ? -22.649 -2.195 28.446 1.00 95.94 91 TYR A CA 1
ATOM 713 C C . TYR A 1 91 ? -22.982 -0.701 28.327 1.00 95.94 91 TYR A C 1
ATOM 715 O O . TYR A 1 91 ? -22.834 -0.136 27.250 1.00 95.94 91 TYR A O 1
ATOM 723 N N . PHE A 1 92 ? -23.309 -0.047 29.448 1.00 96.06 92 PHE A N 1
ATOM 724 C CA . PHE A 1 92 ? -23.674 1.372 29.477 1.00 96.06 92 PHE A CA 1
ATOM 725 C C . PHE A 1 92 ? -22.585 2.298 28.914 1.00 96.06 92 PHE A C 1
ATOM 727 O O . PHE A 1 92 ? -22.895 3.243 28.194 1.00 96.06 92 PHE A O 1
ATOM 734 N N . LYS A 1 93 ? -21.306 2.034 29.219 1.00 96.00 93 LYS A N 1
ATOM 735 C CA . LYS A 1 93 ? -20.195 2.835 28.683 1.00 96.00 93 LYS A CA 1
ATOM 736 C C . LYS A 1 93 ? -20.006 2.583 27.193 1.00 96.00 93 LYS A C 1
ATOM 738 O O . LYS A 1 93 ? -19.954 3.534 26.422 1.00 96.00 93 LYS A O 1
ATOM 743 N N . ARG A 1 94 ? -19.978 1.315 26.783 1.00 95.44 94 ARG A N 1
ATOM 744 C CA . ARG A 1 94 ? -19.815 0.916 25.380 1.00 95.44 94 ARG A CA 1
ATOM 745 C C . ARG A 1 94 ? -20.892 1.510 24.473 1.00 95.44 94 ARG A C 1
ATOM 747 O O . ARG A 1 94 ? -20.573 1.960 23.380 1.00 95.44 94 ARG A O 1
ATOM 754 N N . THR A 1 95 ? -22.146 1.539 24.918 1.00 95.44 95 THR A N 1
ATOM 755 C CA . THR A 1 95 ? -23.263 2.105 24.143 1.00 95.44 95 THR A CA 1
ATOM 756 C C . THR A 1 95 ? -23.437 3.611 24.340 1.00 95.44 95 THR A C 1
ATOM 758 O O . THR A 1 95 ? -24.406 4.179 23.842 1.00 95.44 95 THR A O 1
ATOM 761 N N . SER A 1 96 ? -22.549 4.271 25.089 1.00 98.00 96 SER A N 1
ATOM 762 C CA . SER A 1 96 ? -22.598 5.723 25.245 1.00 98.00 96 SER A CA 1
ATOM 763 C C . SER A 1 96 ? -22.256 6.420 23.928 1.00 98.00 96 SER A C 1
ATOM 765 O O . SER A 1 96 ? -21.432 5.937 23.147 1.00 98.00 96 SER A O 1
ATOM 767 N N . SER A 1 97 ? -22.851 7.591 23.698 1.00 97.56 97 SER A N 1
ATOM 768 C CA . SER A 1 97 ? -22.568 8.402 22.510 1.00 97.56 97 SER A CA 1
ATOM 769 C C . SER A 1 97 ? -21.089 8.769 22.401 1.00 97.56 97 SER A C 1
ATOM 771 O O . SER A 1 97 ? -20.539 8.747 21.308 1.00 97.56 97 SER A O 1
ATOM 773 N N . THR A 1 98 ? -20.419 9.042 23.523 1.00 97.69 98 THR A N 1
ATOM 774 C CA . THR A 1 98 ? -18.981 9.336 23.550 1.00 97.69 98 THR A CA 1
ATOM 775 C C . THR A 1 98 ? -18.162 8.190 22.967 1.00 97.69 98 THR A C 1
ATOM 777 O O . THR A 1 98 ? -17.355 8.421 22.070 1.00 97.69 98 THR A O 1
ATOM 780 N N . THR A 1 99 ? -18.397 6.955 23.420 1.00 97.62 99 THR A N 1
ATOM 781 C CA . THR A 1 99 ? -17.671 5.788 22.907 1.00 97.62 99 THR A CA 1
ATOM 782 C C . THR A 1 99 ? -18.007 5.519 21.443 1.00 97.62 99 THR A C 1
ATOM 784 O O . THR A 1 99 ? -17.098 5.332 20.642 1.00 97.62 99 THR A O 1
ATOM 787 N N . GLN A 1 100 ? -19.284 5.565 21.054 1.00 97.00 100 GLN A N 1
ATOM 788 C CA . GLN A 1 100 ? -19.689 5.333 19.659 1.00 97.00 100 GLN A CA 1
ATOM 789 C C . GLN A 1 100 ? -19.117 6.384 18.690 1.00 97.00 100 GLN A C 1
ATOM 791 O O . GLN A 1 100 ? -18.682 6.044 17.587 1.00 97.00 100 GLN A O 1
ATOM 796 N N . ASN A 1 101 ? -19.038 7.648 19.115 1.00 98.06 101 ASN A N 1
ATOM 797 C CA . ASN A 1 101 ? -18.408 8.712 18.335 1.00 98.06 101 ASN A CA 1
ATOM 798 C C . ASN A 1 101 ? -16.905 8.473 18.158 1.00 98.06 101 ASN A C 1
ATOM 800 O O . ASN A 1 101 ? -16.377 8.682 17.069 1.00 98.06 101 ASN A O 1
ATOM 804 N N . GLU A 1 102 ? -16.210 8.014 19.200 1.00 97.81 102 GLU A N 1
ATOM 805 C CA . GLU A 1 102 ? -14.777 7.730 19.113 1.00 97.81 102 GLU A CA 1
ATOM 806 C C . GLU A 1 102 ? -14.477 6.498 18.240 1.00 97.81 102 GLU A C 1
ATOM 808 O O . GLU A 1 102 ? -13.530 6.540 17.451 1.00 97.81 102 GLU A O 1
ATOM 813 N N . ILE A 1 103 ? -15.311 5.447 18.291 1.00 96.62 103 ILE A N 1
ATOM 814 C CA . ILE A 1 103 ? -15.237 4.317 17.341 1.00 96.62 103 ILE A CA 1
ATOM 815 C C . ILE A 1 103 ? -15.362 4.838 15.910 1.00 96.62 103 ILE A C 1
ATOM 817 O O . ILE A 1 103 ? -14.527 4.523 15.062 1.00 96.62 103 ILE A O 1
ATOM 821 N N . SER A 1 104 ? -16.383 5.661 15.656 1.00 97.06 104 SER A N 1
ATOM 822 C CA . SER A 1 104 ? -16.670 6.206 14.326 1.00 97.06 104 SER A CA 1
ATOM 823 C C . SER A 1 104 ? -15.523 7.074 13.808 1.00 97.06 104 SER A C 1
ATOM 825 O O . SER A 1 104 ? -15.139 6.968 12.642 1.00 97.06 104 SER A O 1
ATOM 827 N N . LEU A 1 105 ? -14.930 7.897 14.680 1.00 98.12 105 LEU A N 1
ATOM 828 C CA . LEU A 1 105 ? -13.772 8.720 14.346 1.00 98.12 105 LEU A CA 1
ATOM 829 C C . LEU A 1 105 ? -12.568 7.852 13.965 1.00 98.12 105 LEU A C 1
ATOM 831 O O . LEU A 1 105 ? -11.999 8.034 12.891 1.00 98.12 105 LEU A O 1
ATOM 835 N N . LYS A 1 106 ? -12.213 6.867 14.796 1.00 97.94 106 LYS A N 1
ATOM 836 C CA . LYS A 1 106 ? -11.079 5.971 14.522 1.00 97.94 106 LYS A CA 1
ATOM 837 C C . LYS A 1 106 ? -11.299 5.142 13.255 1.00 97.94 106 LYS A C 1
ATOM 839 O O . LYS A 1 106 ? -10.377 5.018 12.456 1.00 97.94 106 LYS A O 1
ATOM 844 N N . ALA A 1 107 ? -12.513 4.639 13.024 1.00 96.94 107 ALA A N 1
ATOM 845 C CA . ALA A 1 107 ? -12.868 3.959 11.778 1.00 96.94 107 ALA A CA 1
ATOM 846 C C . ALA A 1 107 ? -12.701 4.889 10.564 1.00 96.94 107 ALA A C 1
ATOM 848 O O . ALA A 1 107 ? -12.163 4.488 9.534 1.00 96.94 107 ALA A O 1
ATOM 849 N N . SER A 1 108 ? -13.113 6.157 10.677 1.00 98.06 108 SER A N 1
ATOM 850 C CA . SER A 1 108 ? -12.906 7.158 9.624 1.00 98.06 108 SER A CA 1
ATOM 851 C C . SER A 1 108 ? -11.425 7.441 9.354 1.00 98.06 108 SER A C 1
ATOM 853 O O . SER A 1 108 ? -11.049 7.624 8.198 1.00 98.06 108 SER A O 1
ATOM 855 N N . GLU A 1 109 ? -10.576 7.471 10.385 1.00 98.19 109 GLU A N 1
ATOM 856 C CA . GLU A 1 109 ? -9.126 7.632 10.218 1.00 98.19 109 GLU A CA 1
ATOM 857 C C . GLU A 1 109 ? -8.504 6.449 9.467 1.00 98.19 109 GLU A C 1
ATOM 859 O O . GLU A 1 109 ? -7.697 6.665 8.563 1.00 98.19 109 GLU A O 1
ATOM 864 N N . VAL A 1 110 ? -8.906 5.214 9.798 1.00 97.50 110 VAL A N 1
ATOM 865 C CA . VAL A 1 110 ? -8.458 4.006 9.083 1.00 97.50 110 VAL A CA 1
ATOM 866 C C . VAL A 1 110 ? -8.896 4.048 7.624 1.00 97.50 110 VAL A C 1
ATOM 868 O O . VAL A 1 110 ? -8.073 3.800 6.746 1.00 97.50 110 VAL A O 1
ATOM 871 N N . ARG A 1 111 ? -10.156 4.410 7.348 1.00 97.69 111 ARG A N 1
ATOM 872 C CA . ARG A 1 111 ? -10.667 4.527 5.973 1.00 97.69 111 ARG A CA 1
ATOM 873 C C . ARG A 1 111 ? -9.910 5.576 5.168 1.00 97.69 111 ARG A C 1
ATOM 875 O O . ARG A 1 111 ? -9.503 5.297 4.047 1.00 97.69 111 ARG A O 1
ATOM 882 N N . SER A 1 112 ? -9.681 6.754 5.745 1.00 98.00 112 SER A N 1
ATOM 883 C CA . SER A 1 112 ? -8.936 7.832 5.086 1.00 98.00 112 SER A CA 1
ATOM 884 C C . SER A 1 112 ? -7.498 7.414 4.759 1.00 98.00 112 SER A C 1
ATOM 886 O O . SER A 1 112 ? -7.067 7.533 3.615 1.00 98.00 112 SER A O 1
ATOM 888 N N . ALA A 1 113 ? -6.781 6.836 5.730 1.00 97.56 113 ALA A N 1
ATOM 889 C CA . ALA A 1 113 ? -5.426 6.333 5.507 1.00 97.56 113 ALA A CA 1
ATOM 890 C C . ALA A 1 113 ? -5.396 5.161 4.510 1.00 97.56 113 ALA A C 1
ATOM 892 O O . ALA A 1 113 ? -4.465 5.054 3.721 1.00 97.56 113 ALA A O 1
ATOM 893 N N . GLY A 1 114 ? -6.424 4.309 4.509 1.00 96.56 114 GLY A N 1
ATOM 894 C CA . GLY A 1 114 ? -6.574 3.234 3.533 1.00 96.56 114 GLY A CA 1
ATOM 895 C C . GLY A 1 114 ? -6.720 3.789 2.119 1.00 96.56 114 GLY A C 1
ATOM 896 O O . GLY A 1 114 ? -5.952 3.414 1.243 1.00 96.56 114 GLY A O 1
ATOM 897 N N . ARG A 1 115 ? -7.620 4.757 1.900 1.00 97.00 115 ARG A N 1
ATOM 898 C CA . ARG A 1 115 ? -7.768 5.424 0.593 1.00 97.00 115 ARG A CA 1
ATOM 899 C C . ARG A 1 115 ? -6.462 6.062 0.108 1.00 97.00 115 ARG A C 1
ATOM 901 O O . ARG A 1 115 ? -6.171 5.985 -1.081 1.00 97.00 115 ARG A O 1
ATOM 908 N N . ASP A 1 116 ? -5.667 6.648 1.004 1.00 96.94 116 ASP A N 1
ATOM 909 C CA . ASP A 1 116 ? -4.341 7.173 0.653 1.00 96.94 116 ASP A CA 1
ATOM 910 C C . ASP A 1 116 ? -3.398 6.064 0.153 1.00 96.94 116 ASP A C 1
ATOM 912 O O . ASP A 1 116 ? -2.767 6.227 -0.891 1.00 96.94 116 ASP A O 1
ATOM 916 N N . VAL A 1 117 ? -3.383 4.889 0.800 1.00 95.94 117 VAL A N 1
ATOM 917 C CA . VAL A 1 117 ? -2.643 3.712 0.299 1.00 95.94 117 VAL A CA 1
ATOM 918 C C . VAL A 1 117 ? -3.081 3.332 -1.116 1.00 95.94 117 VAL A C 1
ATOM 920 O O . VAL A 1 117 ? -2.221 3.065 -1.952 1.00 95.94 117 VAL A O 1
ATOM 923 N N . GLN A 1 118 ? -4.383 3.342 -1.416 1.00 95.12 118 GLN A N 1
ATOM 924 C CA . GLN A 1 118 ? -4.891 3.003 -2.755 1.00 95.12 118 GLN A CA 1
ATOM 925 C C . GLN A 1 118 ? -4.447 4.024 -3.813 1.00 95.12 118 GLN A C 1
ATOM 927 O O . GLN A 1 118 ? -4.036 3.651 -4.912 1.00 95.12 118 GLN A O 1
ATOM 932 N N . VAL A 1 119 ? -4.455 5.319 -3.473 1.00 94.56 119 VAL A N 1
ATOM 933 C CA . VAL A 1 119 ? -3.938 6.380 -4.352 1.00 94.56 119 VAL A CA 1
ATOM 934 C C . VAL A 1 119 ? -2.445 6.186 -4.611 1.00 94.56 119 VAL A C 1
ATOM 936 O O . VAL A 1 119 ? -2.021 6.195 -5.769 1.00 94.56 119 VAL A O 1
ATOM 939 N N . GLN A 1 120 ? -1.645 5.964 -3.561 1.00 92.81 120 GLN A N 1
ATOM 940 C CA . GLN A 1 120 ? -0.213 5.705 -3.726 1.00 92.81 120 GLN A CA 1
ATOM 941 C C . GLN A 1 120 ? 0.039 4.428 -4.525 1.00 92.81 120 GLN A C 1
ATOM 943 O O . GLN A 1 120 ? 0.960 4.400 -5.340 1.00 92.81 120 GLN A O 1
ATOM 948 N N . CYS A 1 121 ? -0.793 3.402 -4.346 1.00 91.88 121 CYS A N 1
ATOM 949 C CA . CYS A 1 121 ? -0.694 2.171 -5.110 1.00 91.88 121 CYS A CA 1
ATOM 950 C C . CYS A 1 121 ? -0.920 2.421 -6.607 1.00 91.88 121 CYS A C 1
ATOM 952 O O . CYS A 1 121 ? -0.074 2.066 -7.422 1.00 91.88 121 CYS A O 1
ATOM 954 N N . SER A 1 122 ? -1.981 3.144 -6.970 1.00 92.31 122 SER A N 1
ATOM 955 C CA . SER A 1 122 ? -2.276 3.496 -8.364 1.00 92.31 122 SER A CA 1
ATOM 956 C C . SER A 1 122 ? -1.153 4.311 -9.030 1.00 92.31 122 SER A C 1
ATOM 958 O O . SER A 1 122 ? -0.750 4.032 -10.166 1.00 92.31 122 SER A O 1
ATOM 960 N N . VAL A 1 123 ? -0.588 5.290 -8.313 1.00 90.75 123 VAL A N 1
ATOM 961 C CA . VAL A 1 123 ? 0.563 6.076 -8.797 1.00 90.75 123 VAL A CA 1
ATOM 962 C C . VAL A 1 123 ? 1.798 5.190 -8.976 1.00 90.75 123 VAL A C 1
ATOM 964 O O . VAL A 1 123 ? 2.524 5.320 -9.965 1.00 90.75 123 VAL A O 1
ATOM 967 N N . PHE A 1 124 ? 2.048 4.292 -8.025 1.00 88.69 124 PHE A N 1
ATOM 968 C CA . PHE A 1 124 ? 3.195 3.395 -8.044 1.00 88.69 124 PHE A CA 1
ATOM 969 C C . PHE A 1 124 ? 3.097 2.355 -9.169 1.00 88.69 124 PHE A C 1
ATOM 971 O O . PHE A 1 124 ? 4.067 2.157 -9.899 1.00 88.69 124 PHE A O 1
ATOM 978 N N . GLU A 1 125 ? 1.921 1.765 -9.382 1.00 91.75 125 GLU A N 1
ATOM 979 C CA . GLU A 1 125 ? 1.653 0.833 -10.480 1.00 91.75 125 GLU A CA 1
ATOM 980 C C . GLU A 1 125 ? 1.811 1.479 -11.853 1.00 91.75 125 GLU A C 1
ATOM 982 O O . GLU A 1 125 ? 2.401 0.866 -12.742 1.00 91.75 125 GLU A O 1
ATOM 987 N N . THR A 1 126 ? 1.329 2.713 -12.028 1.00 91.50 126 THR A N 1
ATOM 988 C CA . THR A 1 126 ? 1.515 3.465 -13.280 1.00 91.50 126 THR A CA 1
ATOM 989 C C . THR A 1 126 ? 3.003 3.573 -13.606 1.00 91.50 126 THR A C 1
ATOM 991 O O . THR A 1 126 ? 3.434 3.176 -14.684 1.00 91.50 126 THR A O 1
ATOM 994 N N . HIS A 1 127 ? 3.813 3.979 -12.627 1.00 89.56 127 HIS A N 1
ATOM 995 C CA . HIS A 1 127 ? 5.257 4.094 -12.807 1.00 89.56 127 HIS A CA 1
ATOM 996 C C . HIS A 1 127 ? 5.955 2.748 -13.057 1.00 89.56 127 HIS A C 1
ATOM 998 O O . HIS A 1 127 ? 6.877 2.675 -13.869 1.00 89.56 127 HIS A O 1
ATOM 1004 N N . ILE A 1 128 ? 5.524 1.674 -12.385 1.00 90.50 128 ILE A N 1
ATOM 1005 C CA . ILE A 1 128 ? 6.024 0.320 -12.658 1.00 90.50 128 ILE A CA 1
ATOM 1006 C C . ILE A 1 128 ? 5.727 -0.074 -14.107 1.00 90.50 128 ILE A C 1
ATOM 1008 O O . ILE A 1 128 ? 6.610 -0.593 -14.788 1.00 90.50 128 ILE A O 1
ATOM 1012 N N . ASN A 1 129 ? 4.503 0.162 -14.582 1.00 93.00 129 ASN A N 1
ATOM 1013 C CA . ASN A 1 129 ? 4.108 -0.183 -15.944 1.00 93.00 129 ASN A CA 1
ATOM 1014 C C . ASN A 1 129 ? 4.911 0.621 -16.978 1.00 93.00 129 ASN A C 1
ATOM 1016 O O . ASN A 1 129 ? 5.389 0.025 -17.941 1.00 93.00 129 ASN A O 1
ATOM 1020 N N . ASP A 1 130 ? 5.131 1.918 -16.744 1.00 91.81 130 ASP A N 1
ATOM 1021 C CA . ASP A 1 130 ? 5.960 2.767 -17.609 1.00 91.81 130 ASP A CA 1
ATOM 1022 C C . ASP A 1 130 ? 7.403 2.245 -17.687 1.00 91.81 130 ASP A C 1
ATOM 1024 O O . ASP A 1 130 ? 7.963 2.094 -18.773 1.00 91.81 130 ASP A O 1
ATOM 1028 N N . MET A 1 131 ? 8.000 1.889 -16.541 1.00 90.69 131 MET A N 1
ATOM 1029 C CA . MET A 1 131 ? 9.362 1.350 -16.501 1.00 90.69 131 MET A CA 1
ATOM 1030 C C . MET A 1 131 ? 9.451 -0.021 -17.186 1.00 90.69 131 MET A C 1
ATOM 1032 O O . MET A 1 131 ? 10.405 -0.283 -17.916 1.00 90.69 131 MET A O 1
ATOM 1036 N N . LEU A 1 132 ? 8.459 -0.895 -16.992 1.00 92.88 132 LEU A N 1
ATOM 1037 C CA . LEU A 1 132 ? 8.399 -2.192 -17.670 1.00 92.88 132 LEU A CA 1
ATOM 1038 C C . LEU A 1 132 ? 8.249 -2.041 -19.189 1.00 92.88 132 LEU A C 1
ATOM 1040 O O . LEU A 1 132 ? 8.892 -2.790 -19.926 1.00 92.88 132 LEU A O 1
ATOM 1044 N N . ALA A 1 133 ? 7.439 -1.086 -19.653 1.00 93.69 133 ALA A N 1
ATOM 1045 C CA . ALA A 1 133 ? 7.282 -0.782 -21.073 1.00 93.69 133 ALA A CA 1
ATOM 1046 C C . ALA A 1 133 ? 8.599 -0.273 -21.674 1.00 93.69 133 ALA A C 1
ATOM 1048 O O . ALA A 1 133 ? 9.090 -0.864 -22.633 1.00 93.69 133 ALA A O 1
ATOM 1049 N N . PHE A 1 134 ? 9.235 0.717 -21.037 1.00 92.00 134 PHE A N 1
ATOM 1050 C CA . PHE A 1 134 ? 10.549 1.225 -21.438 1.00 92.00 134 PHE A CA 1
ATOM 1051 C C . PHE A 1 134 ? 11.598 0.106 -21.520 1.00 92.00 134 PHE A C 1
ATOM 1053 O O . PHE A 1 134 ? 12.364 0.019 -22.484 1.00 92.00 134 PHE A O 1
ATOM 1060 N N . MET A 1 135 ? 11.627 -0.776 -20.515 1.00 90.94 135 MET A N 1
ATOM 1061 C CA . MET A 1 135 ? 12.543 -1.914 -20.481 1.00 90.94 135 MET A CA 1
ATOM 1062 C C . MET A 1 135 ? 12.283 -2.907 -21.617 1.00 90.94 135 MET A C 1
ATOM 1064 O O . MET A 1 135 ? 13.230 -3.480 -22.151 1.00 90.94 135 MET A O 1
ATOM 1068 N N . GLU A 1 136 ? 11.028 -3.157 -21.984 1.00 93.88 136 GLU A N 1
ATOM 1069 C CA . GLU A 1 136 ? 10.712 -4.074 -23.082 1.00 93.88 136 GLU A CA 1
ATOM 1070 C C . GLU A 1 136 ? 11.031 -3.455 -24.449 1.00 93.88 136 GLU A C 1
ATOM 1072 O O . GLU A 1 136 ? 11.637 -4.122 -25.284 1.00 93.88 136 GLU A O 1
ATOM 1077 N N . GLU A 1 137 ? 10.717 -2.173 -24.652 1.00 93.94 137 GLU A N 1
ATOM 1078 C CA . GLU A 1 137 ? 11.049 -1.427 -25.876 1.00 93.94 137 GLU A CA 1
ATOM 1079 C C . GLU A 1 137 ? 12.560 -1.379 -26.138 1.00 93.94 137 GLU A C 1
ATOM 1081 O O . GLU A 1 137 ? 13.003 -1.448 -27.284 1.00 93.94 137 GLU A O 1
ATOM 1086 N N . ASN A 1 138 ? 13.361 -1.316 -25.072 1.00 90.88 138 ASN A N 1
ATOM 1087 C CA . ASN A 1 138 ? 14.818 -1.202 -25.135 1.00 90.88 138 ASN A CA 1
ATOM 1088 C C . ASN A 1 138 ? 15.555 -2.495 -24.756 1.00 90.88 138 ASN A C 1
ATOM 1090 O O . ASN A 1 138 ? 16.747 -2.466 -24.429 1.00 90.88 138 ASN A O 1
ATOM 1094 N N . LYS A 1 139 ? 14.861 -3.636 -24.794 1.00 92.19 139 LYS A N 1
ATOM 1095 C CA . LYS A 1 139 ? 15.348 -4.923 -24.285 1.00 92.19 139 LYS A CA 1
ATOM 1096 C C . LYS A 1 139 ? 16.731 -5.304 -24.798 1.00 92.19 139 LYS A C 1
ATOM 1098 O O . LYS A 1 139 ? 17.585 -5.651 -23.990 1.00 92.19 139 LYS A O 1
ATOM 1103 N N . ASP A 1 140 ? 16.968 -5.229 -26.105 1.00 89.88 140 ASP A N 1
ATOM 1104 C CA . ASP A 1 140 ? 18.244 -5.660 -26.690 1.00 89.88 140 ASP A CA 1
ATOM 1105 C C . ASP A 1 140 ? 19.408 -4.785 -26.206 1.00 89.88 140 ASP A C 1
ATOM 1107 O O . ASP A 1 140 ? 20.464 -5.298 -25.837 1.00 89.88 140 ASP A O 1
ATOM 1111 N N . SER A 1 141 ? 19.206 -3.466 -26.129 1.00 88.56 141 SER A N 1
ATOM 1112 C CA . SER A 1 141 ? 20.206 -2.526 -25.605 1.00 88.56 141 SER A CA 1
ATOM 1113 C C . SER A 1 141 ? 20.509 -2.789 -24.130 1.00 88.56 141 SER A C 1
ATOM 1115 O O . SER A 1 141 ? 21.674 -2.865 -23.748 1.00 88.56 141 SER A O 1
ATOM 1117 N N . LEU A 1 142 ? 19.474 -2.970 -23.305 1.00 86.94 142 LEU A N 1
ATOM 1118 C CA . LEU A 1 142 ? 19.633 -3.193 -21.866 1.00 86.94 142 LEU A CA 1
ATOM 1119 C C . LEU A 1 142 ? 20.235 -4.569 -21.551 1.00 86.94 142 LEU A C 1
ATOM 1121 O O . LEU A 1 142 ? 21.088 -4.675 -20.676 1.00 86.94 142 LEU A O 1
ATOM 1125 N N . MET A 1 143 ? 19.847 -5.611 -22.289 1.00 87.56 143 MET A N 1
ATOM 1126 C CA . MET A 1 143 ? 20.415 -6.956 -22.155 1.00 87.56 143 MET A CA 1
ATOM 1127 C C . MET A 1 143 ? 21.888 -7.008 -22.575 1.00 87.56 143 MET A C 1
ATOM 1129 O O . MET A 1 143 ? 22.669 -7.721 -21.946 1.00 87.56 143 MET A O 1
ATOM 1133 N N . ASN A 1 144 ? 22.273 -6.253 -23.611 1.00 87.88 144 ASN A N 1
ATOM 1134 C CA . ASN A 1 144 ? 23.668 -6.142 -24.044 1.00 87.88 144 ASN A CA 1
ATOM 1135 C C . ASN A 1 144 ? 24.522 -5.321 -23.068 1.00 87.88 144 ASN A C 1
ATOM 1137 O O . ASN A 1 144 ? 25.712 -5.595 -22.934 1.00 87.88 144 ASN A O 1
ATOM 1141 N N . TYR A 1 145 ? 23.928 -4.329 -22.398 1.00 83.31 145 TYR A N 1
ATOM 1142 C CA . TYR A 1 145 ? 24.586 -3.550 -21.349 1.00 83.31 145 TYR A CA 1
ATOM 1143 C C . TYR A 1 145 ? 24.819 -4.385 -20.084 1.00 83.31 145 TYR A C 1
ATOM 1145 O O . TYR A 1 145 ? 25.960 -4.555 -19.661 1.00 83.31 145 TYR A O 1
ATOM 1153 N N . ASP A 1 146 ? 23.743 -4.925 -19.505 1.00 85.75 146 ASP A N 1
ATOM 1154 C CA . ASP A 1 146 ? 23.789 -5.806 -18.339 1.00 85.75 146 ASP A CA 1
ATOM 1155 C C . ASP A 1 146 ? 22.515 -6.668 -18.260 1.00 85.75 146 ASP A C 1
ATOM 1157 O O . ASP A 1 146 ? 21.479 -6.289 -17.702 1.00 85.75 146 ASP A O 1
ATOM 1161 N N . SER A 1 147 ? 22.606 -7.878 -18.814 1.00 89.00 147 SER A N 1
ATOM 1162 C CA . SER A 1 147 ? 21.508 -8.853 -18.802 1.00 89.00 147 SER A CA 1
ATOM 1163 C C . SER A 1 147 ? 21.065 -9.294 -17.402 1.00 89.00 147 SER A C 1
ATOM 1165 O O . SER A 1 147 ? 19.885 -9.603 -17.209 1.00 89.00 147 SER A O 1
ATO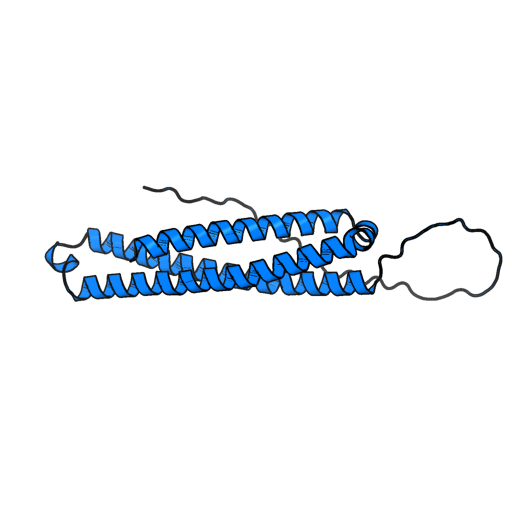M 1167 N N . GLN A 1 148 ? 21.967 -9.328 -16.414 1.00 87.44 148 GLN A N 1
ATOM 1168 C CA . GLN A 1 148 ? 21.604 -9.731 -15.055 1.00 87.44 148 GLN A CA 1
ATOM 1169 C C . GLN A 1 148 ? 20.817 -8.625 -14.366 1.00 87.44 148 GLN A C 1
ATOM 1171 O O . GLN A 1 148 ? 19.754 -8.901 -13.804 1.00 87.44 148 GLN A O 1
ATOM 1176 N N . MET A 1 149 ? 21.295 -7.384 -14.466 1.00 85.81 149 MET A N 1
ATOM 1177 C CA . MET A 1 149 ? 20.588 -6.208 -13.969 1.00 85.81 149 MET A CA 1
ATOM 1178 C C . MET A 1 149 ? 19.196 -6.102 -14.600 1.00 85.81 149 MET A C 1
ATOM 1180 O O . MET A 1 149 ? 18.215 -5.946 -13.873 1.00 85.81 149 MET A O 1
ATOM 1184 N N . TYR A 1 150 ? 19.083 -6.260 -15.925 1.00 87.69 150 TYR A N 1
ATOM 1185 C CA . TYR A 1 150 ? 17.794 -6.233 -16.619 1.00 87.69 150 TYR A CA 1
ATOM 1186 C C . TYR A 1 150 ? 16.801 -7.249 -16.033 1.00 87.69 150 TYR A C 1
ATOM 1188 O O . TYR A 1 150 ? 15.676 -6.890 -15.677 1.00 87.69 150 TYR A O 1
ATOM 1196 N N . MET A 1 151 ? 17.208 -8.519 -15.896 1.00 89.12 151 MET A N 1
ATOM 1197 C CA . MET A 1 151 ? 16.316 -9.561 -15.379 1.00 89.12 151 MET A CA 1
ATOM 1198 C C . MET A 1 151 ? 15.945 -9.341 -13.910 1.00 89.12 151 MET A C 1
ATOM 1200 O O . MET A 1 151 ? 14.782 -9.520 -13.544 1.00 89.12 151 MET A O 1
ATOM 1204 N N . GLN A 1 152 ? 16.903 -8.934 -13.073 1.00 87.62 152 GLN A N 1
ATOM 1205 C CA . GLN A 1 152 ? 16.659 -8.662 -11.655 1.00 87.62 152 GLN A CA 1
ATOM 1206 C C . GLN A 1 152 ? 15.693 -7.493 -11.469 1.00 87.62 152 GLN A C 1
ATOM 1208 O O . GLN A 1 152 ? 14.718 -7.623 -10.730 1.00 87.62 152 GLN A O 1
ATOM 1213 N N . GLN A 1 153 ? 15.912 -6.388 -12.184 1.00 86.94 153 GLN A N 1
ATOM 1214 C CA . GLN A 1 153 ? 15.040 -5.223 -12.105 1.00 86.94 153 GLN A CA 1
ATOM 1215 C C . GLN A 1 153 ? 13.630 -5.557 -12.594 1.00 86.94 153 GLN A C 1
ATOM 1217 O O . GLN A 1 153 ? 12.654 -5.243 -11.915 1.00 86.94 153 GLN A O 1
ATOM 1222 N N . LYS A 1 154 ? 13.505 -6.255 -13.730 1.00 90.44 154 LYS A N 1
ATOM 1223 C CA . LYS A 1 154 ? 12.201 -6.666 -14.267 1.00 90.44 154 LYS A CA 1
ATOM 1224 C C . LYS A 1 154 ? 11.442 -7.552 -13.278 1.00 90.44 154 LYS A C 1
ATOM 1226 O O . LYS A 1 154 ? 10.262 -7.317 -13.029 1.00 90.44 154 LYS A O 1
ATOM 1231 N N . SER A 1 155 ? 12.118 -8.537 -12.683 1.00 90.75 155 SER A N 1
ATOM 1232 C CA . SER A 1 155 ? 11.528 -9.409 -11.660 1.00 90.75 155 SER A CA 1
ATOM 1233 C C . SER A 1 155 ? 11.059 -8.614 -10.442 1.00 90.75 155 SER A C 1
ATOM 1235 O O . SER A 1 155 ? 9.952 -8.827 -9.952 1.00 90.75 155 SER A O 1
ATOM 1237 N N . PHE A 1 156 ? 11.884 -7.683 -9.968 1.00 87.38 156 PHE A N 1
ATOM 1238 C CA . PHE A 1 156 ? 11.572 -6.855 -8.810 1.00 87.38 156 PHE A CA 1
ATOM 1239 C C . PHE A 1 156 ? 10.363 -5.939 -9.053 1.00 87.38 156 PHE A C 1
ATOM 1241 O O . PHE A 1 156 ? 9.485 -5.844 -8.197 1.00 87.38 156 PHE A O 1
ATOM 1248 N N . LEU A 1 157 ? 10.260 -5.314 -10.229 1.00 89.38 157 LEU A N 1
ATOM 1249 C CA . LEU A 1 157 ? 9.108 -4.487 -10.610 1.00 89.38 157 LEU A CA 1
ATOM 1250 C C . LEU A 1 157 ? 7.795 -5.286 -10.607 1.00 89.38 157 LEU A C 1
ATOM 1252 O O . LEU A 1 157 ? 6.786 -4.825 -10.074 1.00 89.38 157 LEU A O 1
ATOM 1256 N N . VAL A 1 158 ? 7.813 -6.509 -11.147 1.00 90.44 158 VAL A N 1
ATOM 1257 C CA . VAL A 1 158 ? 6.644 -7.408 -11.150 1.00 90.44 158 VAL A CA 1
ATOM 1258 C C . VAL A 1 158 ? 6.239 -7.812 -9.728 1.00 90.44 158 VAL A C 1
ATOM 1260 O O . VAL A 1 158 ? 5.048 -7.845 -9.404 1.00 90.44 158 VAL A O 1
ATOM 1263 N N . GLU A 1 159 ? 7.213 -8.079 -8.857 1.00 90.31 159 GLU A N 1
ATOM 1264 C CA . GLU A 1 159 ? 6.957 -8.368 -7.444 1.00 90.31 159 GLU A CA 1
ATOM 1265 C C . GLU A 1 159 ? 6.310 -7.170 -6.736 1.00 90.31 159 GLU A C 1
ATOM 1267 O O . GLU A 1 159 ? 5.312 -7.331 -6.033 1.00 90.31 159 GLU A O 1
ATOM 1272 N N . GLN A 1 160 ? 6.829 -5.958 -6.953 1.00 87.19 160 GLN A N 1
ATOM 1273 C CA . GLN A 1 160 ? 6.273 -4.754 -6.334 1.00 87.19 160 GLN A CA 1
ATOM 1274 C C . GLN A 1 160 ? 4.862 -4.434 -6.836 1.00 87.19 160 GLN A C 1
ATOM 1276 O O . GLN A 1 160 ? 4.017 -4.042 -6.032 1.00 87.19 160 GLN A O 1
ATOM 1281 N N . LYS A 1 161 ? 4.567 -4.686 -8.117 1.00 90.50 161 LYS A N 1
ATOM 1282 C CA . LYS A 1 161 ? 3.202 -4.595 -8.649 1.00 90.50 161 LYS A CA 1
ATOM 1283 C C . LYS A 1 161 ? 2.263 -5.566 -7.938 1.00 90.50 161 LYS A C 1
ATOM 1285 O O . LYS A 1 161 ? 1.246 -5.157 -7.394 1.00 90.50 161 LYS A O 1
ATOM 1290 N N . THR A 1 162 ? 2.657 -6.835 -7.842 1.00 90.75 162 THR A N 1
ATOM 1291 C CA . THR A 1 162 ? 1.868 -7.869 -7.149 1.00 90.75 162 THR A CA 1
ATOM 1292 C C . THR A 1 162 ? 1.620 -7.506 -5.680 1.00 90.75 162 THR A C 1
ATOM 1294 O O . THR A 1 162 ? 0.527 -7.712 -5.146 1.00 90.75 162 THR A O 1
ATOM 1297 N N . ARG A 1 163 ? 2.634 -6.941 -5.011 1.00 89.50 163 ARG A N 1
ATOM 1298 C CA . ARG A 1 163 ? 2.521 -6.439 -3.639 1.00 89.50 163 ARG A CA 1
ATOM 1299 C C . ARG A 1 163 ? 1.492 -5.313 -3.538 1.00 89.50 163 ARG A C 1
ATOM 1301 O O . ARG A 1 163 ? 0.702 -5.327 -2.598 1.00 89.50 163 ARG A O 1
ATOM 1308 N N . CYS A 1 164 ? 1.497 -4.379 -4.484 1.00 90.50 164 CYS A N 1
ATOM 1309 C CA . CYS A 1 164 ? 0.537 -3.282 -4.552 1.00 90.50 164 CYS A CA 1
ATOM 1310 C C . CYS A 1 164 ? -0.900 -3.807 -4.621 1.00 90.50 164 CYS A C 1
ATOM 1312 O O . CYS A 1 164 ? -1.686 -3.553 -3.711 1.00 90.50 164 CYS A O 1
ATOM 1314 N N . GLU A 1 165 ? -1.188 -4.670 -5.599 1.00 91.56 165 GLU A N 1
ATOM 1315 C CA . GLU A 1 165 ? -2.509 -5.274 -5.786 1.00 91.56 165 GLU A CA 1
ATOM 1316 C C . GLU A 1 165 ? -2.972 -6.071 -4.552 1.00 91.56 165 GLU A C 1
ATOM 1318 O O . GLU A 1 165 ? -4.152 -6.096 -4.202 1.00 91.56 165 GLU A O 1
ATOM 1323 N N . SER A 1 166 ? -2.052 -6.763 -3.871 1.00 94.25 166 SER A N 1
ATOM 1324 C CA . SER A 1 166 ? -2.377 -7.492 -2.641 1.00 94.25 166 SER A CA 1
ATOM 1325 C C . SER A 1 166 ? -2.738 -6.561 -1.485 1.00 94.25 166 SER A C 1
ATOM 1327 O O . SER A 1 166 ? -3.636 -6.882 -0.700 1.00 94.25 166 SER A O 1
ATOM 1329 N N . ILE A 1 167 ? -2.020 -5.447 -1.343 1.00 91.75 167 ILE A N 1
ATOM 1330 C CA . ILE A 1 167 ? -2.279 -4.459 -0.296 1.00 91.75 167 ILE A CA 1
ATOM 1331 C C . ILE 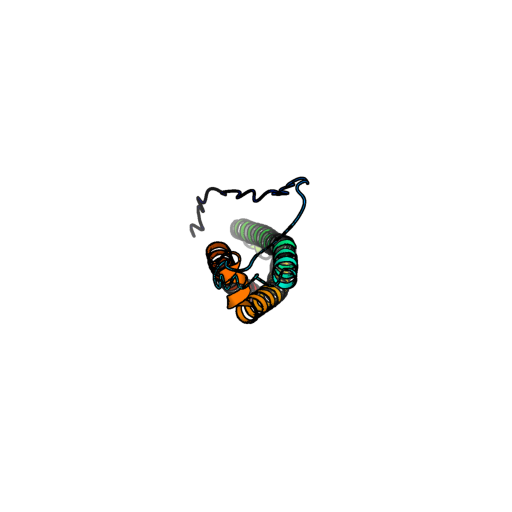A 1 167 ? -3.590 -3.736 -0.581 1.00 91.75 167 ILE A C 1
ATOM 1333 O O . ILE A 1 167 ? -4.408 -3.637 0.326 1.00 91.75 167 ILE A O 1
ATOM 1337 N N . ASP A 1 168 ? -3.830 -3.326 -1.824 1.00 92.31 168 ASP A N 1
ATOM 1338 C CA . ASP A 1 168 ? -5.065 -2.664 -2.247 1.00 92.31 168 ASP A CA 1
ATOM 1339 C C . ASP A 1 168 ? -6.307 -3.512 -1.925 1.00 92.31 168 ASP A C 1
ATOM 1341 O O . ASP A 1 168 ? -7.195 -3.062 -1.202 1.00 92.31 168 ASP A O 1
ATOM 1345 N N . ARG A 1 169 ? -6.302 -4.806 -2.288 1.00 94.19 169 ARG A N 1
ATOM 1346 C CA . ARG A 1 169 ? -7.377 -5.745 -1.903 1.00 94.19 169 ARG A CA 1
ATOM 1347 C C . ARG A 1 169 ? -7.561 -5.863 -0.389 1.00 94.19 169 ARG A C 1
ATOM 1349 O O . ARG A 1 169 ? -8.679 -6.019 0.094 1.00 94.19 169 ARG A O 1
ATOM 1356 N N . THR A 1 170 ? -6.466 -5.845 0.370 1.00 94.25 170 THR A N 1
ATOM 1357 C CA . THR A 1 170 ? -6.529 -5.928 1.838 1.00 94.25 170 THR A CA 1
ATOM 1358 C C . THR A 1 170 ? -7.149 -4.662 2.424 1.00 94.25 170 THR A C 1
ATOM 1360 O O . THR A 1 170 ? -7.992 -4.750 3.314 1.00 94.25 170 THR A O 1
ATOM 1363 N N . VAL A 1 171 ? -6.755 -3.497 1.910 1.00 94.06 171 VAL A N 1
ATOM 1364 C CA . VAL A 1 171 ? -7.312 -2.201 2.294 1.00 94.06 171 VAL A CA 1
ATOM 1365 C C . VAL A 1 171 ? -8.805 -2.154 1.993 1.00 94.06 171 VAL A C 1
ATOM 1367 O O . VAL A 1 171 ? -9.571 -1.812 2.889 1.00 94.06 171 VAL A O 1
ATOM 1370 N N . ASP A 1 172 ? -9.230 -2.555 0.794 1.00 95.00 172 ASP A N 1
ATOM 1371 C CA . ASP A 1 172 ? -10.647 -2.592 0.419 1.00 95.00 172 ASP A CA 1
ATOM 1372 C C . ASP A 1 172 ? -11.471 -3.474 1.358 1.00 95.00 172 ASP A C 1
ATOM 1374 O O . ASP A 1 172 ? -12.512 -3.046 1.853 1.00 95.00 172 ASP A O 1
ATOM 1378 N N . ASN A 1 173 ? -10.988 -4.682 1.667 1.00 95.12 173 ASN A N 1
ATOM 1379 C CA . ASN A 1 173 ? -11.675 -5.578 2.597 1.00 95.12 173 ASN A CA 1
ATOM 1380 C C . ASN A 1 173 ? -11.860 -4.928 3.975 1.00 95.12 173 ASN A C 1
ATOM 1382 O O . ASN A 1 173 ? -12.959 -4.949 4.520 1.00 95.12 173 ASN A O 1
ATOM 1386 N N . VAL A 1 174 ? -10.806 -4.306 4.513 1.00 93.19 174 VAL A N 1
ATOM 1387 C CA . VAL A 1 174 ? -10.871 -3.619 5.811 1.00 93.19 174 VAL A CA 1
ATOM 1388 C C . VAL A 1 174 ? -11.797 -2.407 5.755 1.00 93.19 174 VAL A C 1
ATOM 1390 O O . VAL A 1 174 ? -12.561 -2.190 6.687 1.00 93.19 174 VAL A O 1
ATOM 1393 N N . ILE A 1 175 ? -11.753 -1.605 4.689 1.00 92.50 175 ILE A N 1
ATOM 1394 C CA . ILE A 1 175 ? -12.636 -0.442 4.537 1.00 92.50 175 ILE A CA 1
ATOM 1395 C C . ILE A 1 175 ? -14.101 -0.883 4.522 1.00 92.50 175 ILE A C 1
ATOM 1397 O O . ILE A 1 175 ? -14.898 -0.276 5.230 1.00 92.50 175 ILE A O 1
ATOM 1401 N N . ASN A 1 176 ? -14.431 -1.946 3.786 1.00 92.50 176 ASN A N 1
ATOM 1402 C CA . ASN A 1 176 ? -15.791 -2.479 3.694 1.00 92.50 176 ASN A CA 1
ATOM 1403 C C . ASN A 1 176 ? -16.299 -3.051 5.029 1.00 92.50 176 ASN A C 1
ATOM 1405 O O . ASN A 1 176 ? -17.495 -3.023 5.290 1.00 92.50 176 ASN A O 1
ATOM 1409 N N . GLU A 1 177 ? -15.411 -3.555 5.892 1.00 91.19 177 GLU A N 1
ATOM 1410 C CA . GLU A 1 177 ? -15.769 -3.986 7.255 1.00 91.19 177 GLU A CA 1
ATOM 1411 C C . GLU A 1 177 ? -16.036 -2.810 8.215 1.00 91.19 177 GLU A C 1
ATOM 1413 O O . GLU A 1 177 ? -16.587 -3.011 9.298 1.00 91.19 177 GLU A O 1
ATOM 1418 N N . LEU A 1 178 ? -15.628 -1.592 7.844 1.00 87.81 178 LEU A N 1
ATOM 1419 C CA . LEU A 1 178 ? -15.794 -0.369 8.636 1.00 87.81 178 LEU A CA 1
ATOM 1420 C C . LEU A 1 178 ? -16.987 0.499 8.189 1.00 87.81 178 LEU A C 1
ATOM 1422 O O . LEU A 1 178 ? -17.176 1.577 8.766 1.00 87.81 178 LEU A O 1
ATOM 1426 N N . GLU A 1 179 ? -17.736 0.077 7.164 1.00 70.38 179 GLU A N 1
ATOM 1427 C CA . GLU A 1 179 ? -18.986 0.704 6.690 1.00 70.38 179 GLU A CA 1
ATOM 1428 C C . GLU A 1 179 ? -20.216 0.200 7.459 1.00 70.38 179 GLU A C 1
ATOM 1430 O O . GLU A 1 179 ? -21.070 1.059 7.786 1.00 70.38 179 GLU A O 1
#

Organism: NCBI:txid38026

Secondary structure (DSSP, 8-state):
--------------------------------------------HHHHHHHHHHHHHHHHHHHHHHHHHHHHHHHHHHHHHHHHHHHTS-HHHHTSHHHHHHHHHHHHHHHHHHHHHHHHHHHHHHHHHHHHHHHHHTHHHHHHHHHHHHHHHHHHHHHHHHHHHHHHHHHHHHHHHT-

Foldseek 3Di:
DDDDDPPPDPDPPPPPDDDDDDDDDDDDDDDDDDDDPPPLPQLPVVLVVVLVVLVVVLVVLVVQLVVLVVQLVVLVVVLVVLVVVLVPDDPCVSPDPVNVVVNLVSLVSNLVSLVVSLVSLVVSLVSLVVSLVSCVVSVVSVCSVPVVCSVVSNVVSVVVNVVSVVSNVVSVVSNVVSD

Nearest PDB structures (foldseek):
  5wkq-assembly1_A  TM=6.550E-01  e=1.379E+00  Shigella flexneri
  2y3a-assembly1_B  TM=4.615E-01  e=1.011E+00  Mus musculus
  7nna-assembly1_A  TM=3.480E-01  e=5.303E+00  Klebsiella pneumoniae